Protein AF-A0A9R1CWC1-F1 (afdb_monomer)

Solvent-accessible surface area (backbone atoms only — not comparable to full-atom values): 14947 Å² total; per-residue (Å²): 144,74,72,63,69,63,62,60,61,72,75,74,62,80,57,65,66,58,58,59,60,59,44,51,54,54,50,41,51,46,47,59,73,75,48,52,70,78,57,45,62,74,29,33,26,32,56,86,67,70,52,80,67,21,27,51,43,9,36,56,33,61,99,43,68,70,63,44,52,55,39,43,53,51,35,48,54,30,50,54,49,40,48,53,53,25,57,78,64,75,35,54,68,58,48,52,52,47,48,53,49,44,66,67,50,35,34,45,53,39,47,50,48,51,32,48,47,40,35,71,70,64,62,75,62,57,92,92,36,63,49,66,31,42,50,25,47,33,19,17,38,38,14,30,33,51,34,46,52,17,51,50,42,21,71,78,67,38,65,68,60,10,51,48,47,36,50,42,52,53,45,52,42,51,51,44,51,35,73,52,51,73,54,64,73,69,58,48,49,59,47,53,51,53,44,52,48,47,52,49,50,52,51,49,53,52,56,73,72,41,67,83,85,43,60,68,60,48,52,51,50,48,66,74,39,40,70,57,53,52,50,52,49,53,47,49,51,52,44,43,52,52,54,45,73,54,52,68,76,70,60,89,44,74,74,46,44,54,47,44,51,29,26,52,48,14,23,53,49,16,22,52,55,34,46,52,54,54,62,77,73,107

Radius of gyration: 21.12 Å; Cα contacts (8 Å, |Δi|>4): 328; chains: 1; bounding box: 58×44×66 Å

Structure (mmCIF, N/CA/C/O backbone):
data_AF-A0A9R1CWC1-F1
#
_entry.id   AF-A0A9R1CWC1-F1
#
loop_
_atom_site.group_PDB
_atom_site.id
_atom_site.type_symbol
_atom_site.label_atom_id
_atom_site.label_alt_id
_atom_site.label_comp_id
_atom_site.label_asym_id
_atom_site.label_entity_id
_atom_site.label_seq_id
_atom_site.pdbx_PDB_ins_code
_atom_site.Cartn_x
_atom_site.Cartn_y
_atom_site.Cartn_z
_atom_site.occupancy
_atom_site.B_iso_or_equiv
_atom_site.auth_seq_id
_atom_site.auth_comp_id
_atom_site.auth_asym_id
_atom_site.auth_atom_id
_atom_site.pdbx_PDB_model_num
ATOM 1 N N . MET A 1 1 ? -35.554 -25.445 17.232 1.00 44.09 1 MET A N 1
ATOM 2 C CA . MET A 1 1 ? -35.056 -25.983 15.944 1.00 44.09 1 MET A CA 1
ATOM 3 C C . MET A 1 1 ? -34.784 -24.864 14.923 1.00 44.09 1 MET A C 1
ATOM 5 O O . MET A 1 1 ? -35.164 -25.003 13.775 1.00 44.09 1 MET A O 1
ATOM 9 N N . ASN A 1 2 ? -34.105 -23.769 15.303 1.00 46.41 2 ASN A N 1
ATOM 10 C CA . ASN A 1 2 ? -33.836 -22.632 14.396 1.00 46.41 2 ASN 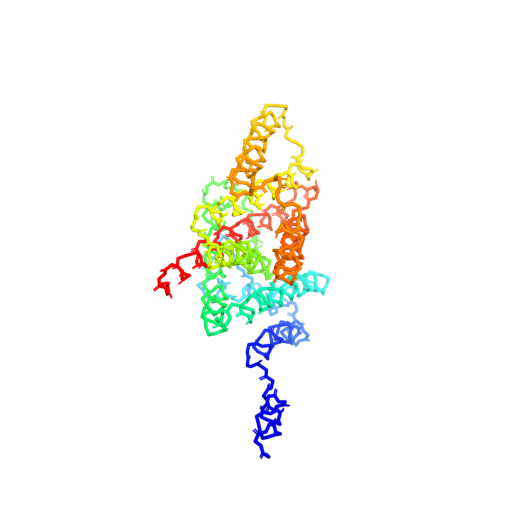A CA 1
ATOM 11 C C . ASN A 1 2 ? -32.352 -22.219 14.317 1.00 46.41 2 ASN A C 1
ATOM 13 O O . ASN A 1 2 ? -32.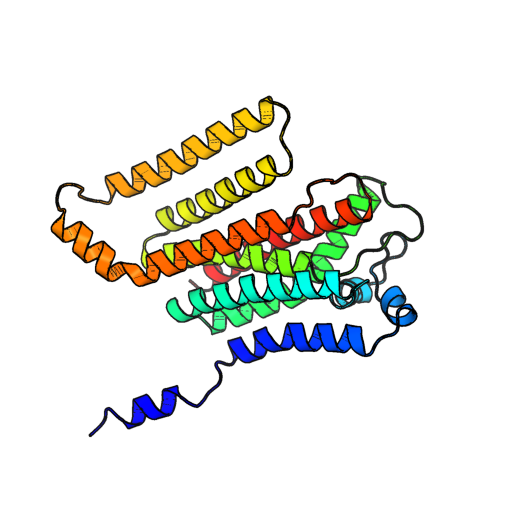032 -21.226 13.677 1.00 46.41 2 ASN A O 1
ATOM 17 N N . ASN A 1 3 ? -31.441 -22.982 14.933 1.00 46.66 3 ASN A N 1
ATOM 18 C CA . ASN A 1 3 ? -30.018 -22.619 15.001 1.00 46.66 3 ASN A CA 1
ATOM 19 C C . ASN A 1 3 ? -29.152 -23.300 13.925 1.00 46.66 3 ASN A C 1
ATOM 21 O O . ASN A 1 3 ? -28.018 -22.883 13.713 1.00 46.66 3 ASN A O 1
ATOM 25 N N . ASP A 1 4 ? -29.676 -24.309 13.221 1.00 47.62 4 ASP A N 1
ATOM 26 C CA . ASP A 1 4 ? -28.903 -25.051 12.215 1.00 47.62 4 ASP A CA 1
ATOM 27 C C . ASP A 1 4 ? -29.016 -24.457 10.804 1.00 47.62 4 ASP A C 1
ATOM 29 O O . ASP A 1 4 ? -28.087 -24.568 10.007 1.00 47.62 4 ASP A O 1
ATOM 33 N N . VAL A 1 5 ? -30.103 -23.744 10.490 1.00 47.72 5 VAL A N 1
ATOM 34 C CA . VAL A 1 5 ? -30.313 -23.166 9.147 1.00 47.72 5 VAL A CA 1
ATOM 35 C C . VAL A 1 5 ? -29.425 -21.935 8.912 1.00 47.72 5 VAL A C 1
ATOM 37 O O . VAL A 1 5 ? -28.927 -21.737 7.805 1.00 47.72 5 VAL A O 1
ATOM 40 N N . THR A 1 6 ? -29.135 -21.149 9.952 1.00 47.97 6 THR A N 1
ATOM 41 C CA . THR A 1 6 ? -28.216 -19.998 9.881 1.00 47.97 6 THR A CA 1
ATOM 42 C C . THR A 1 6 ? -26.748 -2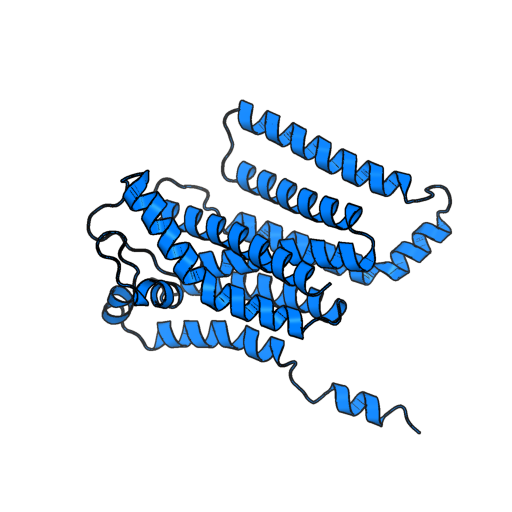0.423 9.803 1.00 47.97 6 THR A C 1
ATOM 44 O O . THR A 1 6 ? -25.959 -19.785 9.106 1.00 47.97 6 THR A O 1
ATOM 47 N N . ARG A 1 7 ? -26.377 -21.542 10.437 1.00 42.06 7 ARG A N 1
ATOM 48 C CA . ARG A 1 7 ? -24.996 -22.059 10.452 1.00 42.06 7 ARG A CA 1
ATOM 49 C C . ARG A 1 7 ? -24.592 -22.755 9.147 1.00 42.06 7 ARG A C 1
ATOM 51 O O . ARG A 1 7 ? -23.418 -22.772 8.792 1.00 42.06 7 ARG A O 1
ATOM 58 N N . VAL A 1 8 ? -25.558 -23.298 8.403 1.00 41.47 8 VAL A N 1
ATOM 59 C CA . VAL A 1 8 ? -25.315 -23.921 7.089 1.00 41.47 8 VAL A CA 1
ATOM 60 C C . VAL A 1 8 ? -25.221 -22.874 5.964 1.00 41.47 8 VAL A C 1
ATOM 62 O O . VAL A 1 8 ? -24.540 -23.105 4.965 1.00 41.47 8 VAL A O 1
ATOM 65 N N . GLN A 1 9 ? -25.808 -21.682 6.134 1.00 39.09 9 GLN A N 1
ATOM 66 C CA . GLN A 1 9 ? -25.681 -20.581 5.165 1.00 39.09 9 GLN A CA 1
ATOM 67 C C . GLN A 1 9 ? -24.330 -19.845 5.231 1.00 39.09 9 GLN A C 1
ATOM 69 O O . GLN A 1 9 ? -23.898 -19.292 4.218 1.00 39.09 9 GLN A O 1
ATOM 74 N N . SER A 1 10 ? -23.618 -19.884 6.363 1.00 42.38 10 SER A N 1
ATOM 75 C CA . SER A 1 10 ? -22.303 -19.237 6.508 1.00 42.38 10 SER A CA 1
ATOM 76 C C . SER A 1 10 ? -21.148 -19.995 5.836 1.00 42.38 10 SER A C 1
ATOM 78 O O . SER A 1 10 ? -20.043 -19.469 5.758 1.00 42.38 10 SER A O 1
ATOM 80 N N . LEU A 1 11 ? -21.374 -21.217 5.339 1.00 42.91 11 LEU A N 1
ATOM 81 C CA . LEU A 1 11 ? -20.324 -22.100 4.805 1.00 42.91 11 LEU A CA 1
ATOM 82 C C . LEU A 1 11 ? -20.283 -22.194 3.267 1.00 42.91 11 LEU A C 1
ATOM 84 O O . LEU A 1 11 ? -19.543 -23.014 2.729 1.00 42.91 11 LEU A O 1
ATOM 88 N N . ARG A 1 12 ? -21.067 -21.390 2.528 1.00 44.00 12 ARG A N 1
ATOM 89 C CA . ARG A 1 12 ? -21.255 -21.590 1.070 1.00 44.00 12 ARG A CA 1
ATOM 90 C C . ARG A 1 12 ? -21.062 -20.383 0.155 1.00 44.00 12 ARG A C 1
ATOM 92 O O . ARG A 1 12 ? -21.439 -20.442 -1.014 1.00 44.00 12 ARG A O 1
ATOM 99 N N . ARG A 1 13 ? -20.421 -19.316 0.620 1.00 53.16 13 ARG A N 1
ATOM 100 C CA . ARG A 1 13 ? -19.841 -18.314 -0.284 1.00 53.16 13 ARG A CA 1
ATOM 101 C C . ARG A 1 13 ? -18.387 -18.151 0.102 1.00 53.16 13 ARG A C 1
ATOM 103 O O . ARG A 1 13 ? -18.107 -17.742 1.223 1.00 53.16 13 ARG A O 1
ATOM 110 N N . ALA A 1 14 ? -17.472 -18.463 -0.818 1.00 55.97 14 ALA A N 1
ATOM 111 C CA . ALA A 1 14 ? -16.151 -17.863 -0.732 1.00 55.97 14 ALA A CA 1
ATOM 112 C C . ALA A 1 14 ? -16.390 -16.356 -0.553 1.00 55.97 14 ALA A C 1
ATOM 114 O O . ALA A 1 14 ? -17.195 -15.799 -1.314 1.00 55.97 14 ALA A O 1
ATOM 115 N N . PRO A 1 15 ? -15.819 -15.713 0.476 1.00 80.81 15 PRO A N 1
ATOM 116 C CA . PRO A 1 15 ? -16.015 -14.290 0.641 1.00 80.81 15 PRO A CA 1
ATOM 117 C C . PRO A 1 15 ? -15.507 -13.643 -0.644 1.00 80.81 15 PRO A C 1
ATOM 119 O O . PRO A 1 15 ? -14.333 -13.772 -0.974 1.00 80.81 15 PRO A O 1
ATOM 122 N N . ILE A 1 16 ? -16.411 -13.016 -1.404 1.00 84.50 16 ILE A N 1
ATOM 123 C CA . ILE A 1 16 ? -16.110 -12.359 -2.685 1.00 84.50 16 ILE A CA 1
ATOM 124 C C . ILE A 1 16 ? -14.812 -11.531 -2.597 1.00 84.50 16 ILE A C 1
ATOM 126 O O . ILE A 1 16 ? -14.000 -11.653 -3.514 1.00 84.50 16 ILE A O 1
ATOM 130 N N . PRO A 1 17 ? -14.539 -10.788 -1.498 1.00 88.62 17 PRO A N 1
ATOM 131 C CA . PRO A 1 17 ? -13.252 -10.126 -1.309 1.00 88.62 17 PRO A CA 1
ATOM 132 C C . PRO A 1 17 ? -12.038 -11.043 -1.457 1.00 88.62 17 PRO A C 1
ATOM 134 O O . PRO A 1 17 ? -11.125 -10.704 -2.194 1.00 88.62 17 PRO A O 1
ATOM 137 N N . LEU A 1 18 ? -12.030 -12.223 -0.840 1.00 91.31 18 LEU A N 1
ATOM 138 C CA . LEU A 1 18 ? -10.895 -13.143 -0.899 1.00 91.31 18 LEU A CA 1
ATOM 139 C C . LEU A 1 18 ? -10.639 -13.647 -2.324 1.00 91.31 18 LEU A C 1
ATOM 141 O O . LEU A 1 18 ? -9.491 -13.717 -2.747 1.00 91.31 18 LEU A O 1
ATOM 145 N N . VAL A 1 19 ? -11.695 -13.946 -3.089 1.00 93.94 19 VAL A N 1
ATOM 146 C CA . VAL A 1 19 ? -11.558 -14.342 -4.503 1.00 93.94 19 VAL A CA 1
ATOM 147 C C . VAL A 1 19 ? -10.952 -13.204 -5.323 1.00 93.94 19 VAL A C 1
ATOM 149 O O . VAL A 1 19 ? -10.044 -13.435 -6.118 1.00 93.94 19 VAL A O 1
ATOM 152 N N . VAL A 1 20 ? -11.414 -11.971 -5.098 1.00 95.19 20 VAL A N 1
ATOM 153 C CA . VAL A 1 20 ? -10.877 -10.779 -5.767 1.00 95.19 20 VAL A CA 1
ATOM 154 C C . VAL A 1 20 ? -9.403 -10.571 -5.408 1.00 95.19 20 VAL A C 1
ATOM 156 O O . VAL A 1 20 ? -8.587 -10.397 -6.310 1.00 95.19 20 VAL A O 1
ATOM 159 N N . LEU A 1 21 ? -9.036 -10.665 -4.128 1.00 96.19 21 LEU A N 1
ATOM 160 C CA . LEU A 1 21 ? -7.648 -10.512 -3.683 1.00 96.19 21 LEU A CA 1
ATOM 161 C C . LEU A 1 21 ? -6.728 -11.583 -4.290 1.00 96.19 21 LEU A C 1
ATOM 163 O O . LEU A 1 21 ? -5.671 -11.278 -4.834 1.00 96.19 21 LEU A O 1
ATOM 167 N N . LEU A 1 22 ? -7.148 -12.849 -4.266 1.00 96.38 22 LEU A N 1
ATOM 168 C CA . LEU A 1 22 ? -6.347 -13.956 -4.798 1.00 96.38 22 LEU A CA 1
ATOM 169 C C . LEU A 1 22 ? -6.264 -13.967 -6.334 1.00 96.38 22 LEU A C 1
ATOM 171 O O . LEU A 1 22 ? -5.386 -14.628 -6.887 1.00 96.38 22 LEU A O 1
ATOM 175 N N . SER A 1 23 ? -7.130 -13.227 -7.032 1.00 96.94 23 SER A N 1
ATOM 176 C CA . SER A 1 23 ? -7.079 -13.124 -8.495 1.00 96.94 23 SER A CA 1
ATOM 177 C C . SER A 1 23 ? -5.864 -12.340 -9.005 1.00 96.94 23 SER A C 1
ATOM 179 O O . SER A 1 23 ? -5.363 -12.643 -10.087 1.00 96.94 23 SER A O 1
ATOM 181 N N . ILE A 1 24 ? -5.345 -11.379 -8.228 1.00 98.00 24 ILE A N 1
ATOM 182 C CA . ILE A 1 24 ? -4.247 -10.506 -8.669 1.00 98.00 24 ILE A CA 1
ATOM 183 C C . ILE A 1 24 ? -2.926 -11.271 -8.841 1.00 98.00 24 ILE A C 1
ATOM 185 O O . ILE A 1 24 ? -2.342 -11.165 -9.920 1.00 98.00 24 ILE A O 1
ATOM 189 N N . PRO A 1 25 ? -2.452 -12.092 -7.880 1.00 97.88 25 PRO A N 1
ATOM 190 C CA . PRO A 1 25 ? -1.245 -12.893 -8.087 1.00 97.88 25 PRO A CA 1
ATOM 191 C C . PRO A 1 25 ? -1.362 -13.845 -9.281 1.00 97.88 25 PRO A C 1
ATOM 193 O O . PRO A 1 25 ? -0.417 -13.975 -10.053 1.00 97.88 25 PRO A O 1
ATOM 196 N N . VAL A 1 26 ? -2.533 -14.464 -9.478 1.00 98.12 26 VAL A N 1
ATOM 197 C CA . VAL A 1 26 ? -2.784 -15.359 -10.621 1.00 98.12 26 VAL A CA 1
ATOM 198 C C . VAL A 1 26 ? -2.699 -14.592 -11.939 1.00 98.12 26 VAL A C 1
ATOM 200 O O . VAL A 1 26 ? -2.070 -15.065 -12.883 1.00 98.12 26 VAL A O 1
ATOM 203 N N . PHE A 1 27 ? -3.288 -13.398 -11.999 1.00 97.81 27 PHE A N 1
ATOM 204 C CA . PHE A 1 27 ? -3.221 -12.527 -13.168 1.00 97.81 27 PHE A CA 1
ATOM 205 C C . PHE A 1 27 ? -1.779 -12.108 -13.494 1.00 97.81 27 PHE A C 1
ATOM 207 O O . PHE A 1 27 ? -1.343 -12.267 -14.635 1.00 97.81 27 PHE A O 1
ATOM 214 N N . LEU A 1 28 ? -1.017 -11.640 -12.500 1.00 98.06 28 LEU A N 1
ATOM 215 C CA . LEU A 1 28 ? 0.373 -11.209 -12.692 1.00 98.06 28 LEU A CA 1
ATOM 216 C C . LEU A 1 28 ? 1.291 -12.377 -13.091 1.00 98.06 28 LEU A C 1
ATOM 218 O O . LEU A 1 28 ? 2.087 -12.247 -14.023 1.00 98.06 28 LEU A O 1
ATOM 222 N N . ALA A 1 29 ? 1.149 -13.534 -12.438 1.00 98.12 29 ALA A N 1
ATOM 223 C CA . ALA A 1 29 ? 1.880 -14.749 -12.797 1.00 98.12 29 ALA A CA 1
ATOM 224 C C . ALA A 1 29 ? 1.527 -15.230 -14.210 1.00 98.12 29 ALA A C 1
ATOM 226 O O . ALA A 1 29 ? 2.420 -15.613 -14.964 1.00 98.12 29 ALA A O 1
ATOM 227 N N . GLY A 1 30 ? 0.247 -15.151 -14.590 1.00 98.00 30 GLY A N 1
ATOM 228 C CA . GLY A 1 30 ? -0.221 -15.439 -15.942 1.00 98.00 30 GLY A CA 1
ATOM 229 C C . GLY A 1 30 ? 0.469 -14.556 -16.977 1.00 98.00 30 GLY A C 1
ATOM 230 O O . GLY A 1 30 ? 1.101 -15.083 -17.888 1.00 98.00 30 GLY A O 1
ATOM 231 N N . ILE A 1 31 ? 0.442 -13.230 -16.790 1.00 97.44 31 ILE A N 1
ATOM 232 C CA . ILE A 1 31 ? 1.134 -12.284 -17.681 1.00 97.44 31 ILE A CA 1
ATOM 233 C C . ILE A 1 31 ? 2.617 -12.633 -17.794 1.00 97.44 31 ILE A C 1
ATOM 235 O O . ILE A 1 31 ? 3.143 -12.711 -18.905 1.00 97.44 31 ILE A O 1
ATOM 239 N N . HIS A 1 32 ? 3.303 -12.857 -16.674 1.00 96.94 32 HIS A N 1
ATOM 240 C CA . HIS A 1 32 ? 4.736 -13.143 -16.698 1.00 96.94 32 HIS A CA 1
ATOM 241 C C . HIS A 1 32 ? 5.059 -14.473 -17.398 1.00 96.94 32 HIS A C 1
ATOM 243 O O . HIS A 1 32 ? 6.023 -14.544 -18.160 1.00 96.94 32 HIS A O 1
ATOM 249 N N . ALA A 1 33 ? 4.241 -15.507 -17.197 1.00 97.50 33 ALA A N 1
ATOM 250 C CA . ALA A 1 33 ? 4.436 -16.818 -17.809 1.00 97.50 33 ALA A CA 1
ATOM 251 C C . ALA A 1 33 ? 4.125 -16.840 -19.314 1.00 97.50 33 ALA A C 1
ATOM 253 O O . ALA A 1 33 ? 4.773 -17.575 -20.056 1.00 97.50 33 ALA A O 1
ATOM 254 N N . THR A 1 34 ? 3.141 -16.060 -19.776 1.00 97.38 34 THR A N 1
ATOM 255 C CA . THR A 1 34 ? 2.674 -16.113 -21.173 1.00 97.38 34 THR A CA 1
ATOM 256 C C . THR A 1 34 ? 3.293 -15.053 -22.080 1.00 97.38 34 THR A C 1
ATOM 258 O O . THR A 1 34 ? 3.115 -15.120 -23.295 1.00 97.38 34 THR A O 1
ATOM 261 N N . THR A 1 35 ? 3.986 -14.053 -21.530 1.00 96.56 35 THR A N 1
ATOM 262 C CA . THR A 1 35 ? 4.641 -12.997 -22.320 1.00 96.56 35 THR A CA 1
ATOM 263 C C . THR A 1 35 ? 6.129 -13.265 -22.500 1.00 96.56 35 THR A C 1
ATOM 265 O O . THR A 1 35 ? 6.810 -13.761 -21.604 1.00 96.56 35 THR A O 1
ATOM 268 N N . THR A 1 36 ? 6.660 -12.899 -23.666 1.00 96.12 36 THR A N 1
ATOM 269 C CA . THR A 1 36 ? 8.108 -12.861 -23.892 1.00 96.12 36 THR A CA 1
ATOM 270 C C . THR A 1 36 ? 8.696 -11.572 -23.323 1.00 96.12 36 THR A C 1
ATOM 272 O O . THR A 1 36 ? 7.991 -10.582 -23.120 1.00 96.12 36 THR A O 1
ATOM 275 N N . GLU A 1 37 ? 10.011 -11.550 -23.107 1.00 93.88 37 GLU A N 1
ATOM 276 C CA . GLU A 1 37 ? 10.713 -10.335 -22.682 1.00 93.88 37 GLU A CA 1
ATOM 277 C C . GLU A 1 37 ? 10.494 -9.169 -23.658 1.00 93.88 37 GLU A C 1
ATOM 279 O O . GLU A 1 37 ? 10.204 -8.061 -23.220 1.00 93.88 37 GLU A O 1
ATOM 284 N N . ALA A 1 38 ? 10.512 -9.441 -24.967 1.00 94.69 38 ALA A N 1
ATOM 285 C CA . ALA A 1 38 ? 10.265 -8.440 -26.005 1.00 94.69 38 ALA A CA 1
ATOM 286 C C . ALA A 1 38 ? 8.864 -7.808 -25.932 1.00 94.69 38 ALA A C 1
ATOM 288 O O . ALA A 1 38 ? 8.701 -6.648 -26.297 1.00 94.69 38 ALA A O 1
ATOM 289 N N . ILE A 1 39 ? 7.850 -8.551 -25.471 1.00 95.12 39 ILE A N 1
ATOM 290 C CA . ILE A 1 39 ? 6.508 -7.999 -25.234 1.00 95.12 39 ILE A CA 1
ATOM 291 C C . ILE A 1 39 ? 6.505 -7.182 -23.940 1.00 95.12 39 ILE A C 1
ATOM 293 O O . ILE A 1 39 ? 5.956 -6.085 -23.911 1.00 95.12 39 ILE A O 1
ATOM 297 N N . ARG A 1 40 ? 7.137 -7.680 -22.870 1.00 95.12 40 ARG A N 1
ATOM 298 C CA . ARG A 1 40 ? 7.179 -6.972 -21.581 1.00 95.12 40 ARG A CA 1
ATOM 299 C C . ARG A 1 40 ? 7.870 -5.618 -21.682 1.00 95.12 40 ARG A C 1
ATOM 301 O O . ARG A 1 40 ? 7.362 -4.656 -21.117 1.00 95.12 40 ARG A O 1
ATOM 308 N N . THR A 1 41 ? 8.970 -5.518 -22.425 1.00 93.19 41 THR A N 1
ATOM 309 C CA . THR A 1 41 ? 9.703 -4.254 -22.594 1.00 93.19 41 THR A CA 1
ATOM 310 C C . THR A 1 41 ? 8.882 -3.181 -23.308 1.00 93.19 41 THR A C 1
ATOM 312 O O . THR A 1 41 ? 8.997 -2.011 -22.960 1.00 93.19 41 THR A O 1
ATOM 315 N N . GLN A 1 42 ? 7.988 -3.563 -24.227 1.00 94.38 42 GLN A N 1
ATOM 316 C CA . GLN A 1 42 ? 7.049 -2.635 -24.878 1.00 94.38 42 GLN A CA 1
ATOM 317 C C . GLN A 1 42 ? 5.968 -2.099 -23.927 1.00 94.38 42 GLN A C 1
ATOM 319 O O . GLN A 1 42 ? 5.326 -1.092 -24.221 1.00 94.38 42 GLN A O 1
ATOM 324 N N . LEU A 1 43 ? 5.746 -2.781 -22.801 1.00 96.44 43 LEU A N 1
ATOM 325 C CA . LEU A 1 43 ? 4.755 -2.418 -21.790 1.00 96.44 43 LEU A CA 1
ATOM 326 C C . LEU A 1 43 ? 5.354 -1.623 -20.626 1.00 96.44 43 LEU A C 1
ATOM 328 O O . LEU A 1 43 ? 4.595 -1.181 -19.761 1.00 96.44 43 LEU A O 1
ATOM 332 N N . TYR A 1 44 ? 6.680 -1.445 -20.590 1.00 95.31 44 TYR A N 1
ATOM 333 C CA . TYR A 1 44 ? 7.343 -0.614 -19.591 1.00 95.31 44 TYR A CA 1
ATOM 334 C C . TYR A 1 44 ? 7.007 0.861 -19.796 1.00 95.31 44 TYR A C 1
ATOM 336 O O . TYR A 1 44 ? 6.814 1.339 -20.917 1.00 95.31 44 TYR A O 1
ATOM 344 N N . PHE A 1 45 ? 6.969 1.605 -18.696 1.00 95.44 45 PHE A N 1
ATOM 345 C CA . PHE A 1 45 ? 6.743 3.037 -18.752 1.00 95.44 45 PHE A CA 1
ATOM 346 C C . PHE A 1 45 ? 8.069 3.737 -19.046 1.00 95.44 45 PHE A C 1
ATOM 348 O O . PHE A 1 45 ? 8.988 3.713 -18.232 1.00 95.44 45 PHE A O 1
ATOM 355 N N . SER A 1 46 ? 8.193 4.313 -20.241 1.00 93.56 46 SER A N 1
ATOM 356 C CA . SER A 1 46 ? 9.360 5.098 -20.643 1.00 93.56 46 SER A CA 1
ATOM 357 C C . SER A 1 46 ? 9.317 6.471 -19.998 1.00 93.56 46 SER A C 1
ATOM 359 O O . SER A 1 46 ? 8.363 7.223 -20.190 1.00 93.56 46 SER A O 1
ATOM 361 N N . LEU A 1 47 ? 10.371 6.809 -19.256 1.00 91.38 47 LEU A N 1
ATOM 362 C CA . LEU A 1 47 ? 10.485 8.125 -18.641 1.00 91.38 47 LEU A CA 1
ATOM 363 C C . LEU A 1 47 ? 10.855 9.191 -19.673 1.00 91.38 47 LEU A C 1
ATOM 365 O O . LEU A 1 47 ? 10.591 10.357 -19.424 1.00 91.38 47 LEU A O 1
ATOM 369 N N . THR A 1 48 ? 11.430 8.825 -20.822 1.00 90.88 48 THR A N 1
ATOM 370 C CA . THR A 1 48 ? 11.843 9.775 -21.870 1.00 90.88 48 THR A CA 1
ATOM 371 C C . THR A 1 48 ? 10.811 9.956 -22.982 1.00 90.88 48 THR A C 1
ATOM 373 O O . THR A 1 48 ? 10.803 10.997 -23.628 1.00 90.88 48 THR A O 1
ATOM 376 N N . ASP A 1 49 ? 9.958 8.956 -23.209 1.00 91.25 49 ASP A N 1
ATOM 377 C CA . ASP A 1 49 ? 8.920 8.958 -24.252 1.00 91.25 49 ASP A CA 1
ATOM 378 C C . ASP A 1 49 ? 7.652 8.246 -23.738 1.00 91.25 49 ASP A C 1
ATOM 380 O O . ASP A 1 49 ? 7.408 7.078 -24.060 1.00 91.25 49 ASP A O 1
ATOM 384 N N . PRO A 1 50 ? 6.903 8.882 -22.817 1.00 92.56 50 PRO A N 1
ATOM 385 C CA . PRO A 1 50 ? 5.810 8.233 -22.111 1.00 92.56 50 PRO A CA 1
ATOM 386 C C . PRO A 1 50 ? 4.600 8.012 -23.022 1.00 92.56 50 PRO A C 1
ATOM 388 O O . PRO A 1 50 ? 4.045 8.941 -23.608 1.00 92.56 50 PRO A O 1
ATOM 391 N N . LEU A 1 51 ? 4.119 6.771 -23.057 1.00 95.31 51 LEU A N 1
ATOM 392 C CA . LEU A 1 51 ? 2.842 6.421 -23.670 1.00 95.31 51 LEU A CA 1
ATOM 393 C C . LEU A 1 51 ? 1.775 6.330 -22.582 1.00 95.31 51 LEU A C 1
ATOM 395 O O . LEU A 1 51 ? 1.992 5.754 -21.520 1.00 95.31 51 LEU A O 1
ATOM 399 N N . TRP A 1 52 ? 0.589 6.878 -22.843 1.00 94.69 52 TRP A N 1
ATOM 400 C CA . TRP A 1 52 ? -0.455 6.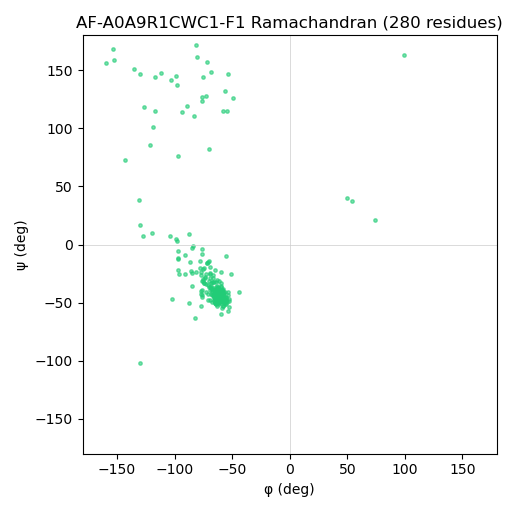974 -21.818 1.00 94.69 52 TRP A CA 1
ATOM 401 C C . TRP A 1 52 ? -0.852 5.602 -21.251 1.00 94.69 52 TRP A C 1
ATOM 403 O O . TRP A 1 52 ? -1.033 5.470 -20.047 1.00 94.69 52 TRP A O 1
ATOM 413 N N . TYR A 1 53 ? -0.940 4.562 -22.086 1.00 95.31 53 TYR A N 1
ATOM 414 C CA . TYR A 1 53 ? -1.361 3.230 -21.643 1.00 95.31 53 TYR A CA 1
ATOM 415 C C . TYR A 1 53 ? -0.289 2.507 -20.815 1.00 95.31 53 TYR A C 1
ATOM 417 O O . TYR A 1 53 ? -0.634 1.672 -19.973 1.00 95.31 53 TYR A O 1
ATOM 425 N N . THR A 1 54 ? 0.998 2.842 -20.991 1.00 96.69 54 THR A N 1
ATOM 426 C CA . THR A 1 54 ? 2.074 2.213 -20.212 1.00 96.69 54 THR A CA 1
ATOM 427 C C . THR A 1 54 ? 2.075 2.651 -18.755 1.00 96.69 54 THR A C 1
ATOM 429 O O . THR A 1 54 ? 2.603 1.928 -17.915 1.00 96.69 54 THR A O 1
ATOM 432 N N . ALA A 1 55 ? 1.359 3.730 -18.424 1.00 95.81 55 ALA A N 1
ATOM 433 C CA . ALA A 1 55 ? 1.086 4.133 -17.048 1.00 95.81 55 ALA A CA 1
ATOM 434 C C . ALA A 1 55 ? 0.315 3.064 -16.241 1.00 95.81 55 ALA A C 1
ATOM 436 O O . ALA A 1 55 ? 0.406 3.019 -15.019 1.00 95.81 55 ALA A O 1
ATOM 437 N N . TRP A 1 56 ? -0.425 2.173 -16.913 1.00 97.06 56 TRP A N 1
ATOM 438 C CA . TRP A 1 56 ? -1.066 1.016 -16.276 1.00 97.06 56 TRP A CA 1
ATOM 439 C C . TRP A 1 56 ? -0.304 -0.276 -16.525 1.00 97.06 56 TRP A C 1
ATOM 441 O O . TRP A 1 56 ? -0.079 -1.051 -15.594 1.00 97.06 56 TRP A O 1
ATOM 451 N N . THR A 1 57 ? 0.087 -0.537 -17.775 1.00 97.38 57 THR A N 1
ATOM 452 C CA . THR A 1 57 ? 0.657 -1.844 -18.128 1.00 97.38 57 THR A CA 1
ATOM 453 C C . THR A 1 57 ? 2.005 -2.089 -17.468 1.00 97.38 57 THR A C 1
ATOM 455 O O . THR A 1 57 ? 2.307 -3.240 -17.159 1.00 97.38 57 THR A O 1
ATOM 458 N N . ALA A 1 58 ? 2.777 -1.035 -17.178 1.00 96.44 58 ALA A N 1
ATOM 459 C CA . ALA A 1 58 ? 4.061 -1.154 -16.497 1.00 96.44 58 ALA A CA 1
ATOM 460 C C . ALA A 1 58 ? 3.931 -1.804 -15.114 1.00 96.44 58 ALA A C 1
ATOM 462 O O . ALA A 1 58 ? 4.807 -2.575 -14.726 1.00 96.44 58 ALA A O 1
ATOM 463 N N . ALA A 1 59 ? 2.819 -1.574 -14.404 1.00 96.88 59 ALA A N 1
ATOM 464 C CA . ALA A 1 59 ? 2.567 -2.196 -13.105 1.00 96.88 59 ALA A CA 1
ATOM 465 C C . ALA A 1 59 ? 2.317 -3.712 -13.205 1.00 96.88 59 ALA A C 1
ATOM 467 O O . ALA A 1 59 ? 2.545 -4.445 -12.243 1.00 96.88 59 ALA A O 1
ATOM 468 N N . ALA A 1 60 ? 1.860 -4.194 -14.364 1.00 97.00 60 ALA A N 1
ATOM 469 C CA . ALA A 1 60 ? 1.494 -5.591 -14.582 1.00 97.00 60 ALA A CA 1
ATOM 470 C C . ALA A 1 60 ? 2.650 -6.470 -15.095 1.00 97.00 60 ALA A C 1
ATOM 472 O O . ALA A 1 60 ? 2.494 -7.688 -15.171 1.00 97.00 60 ALA A O 1
ATOM 473 N N . VAL A 1 61 ? 3.793 -5.879 -15.461 1.00 97.00 61 VAL A N 1
ATOM 474 C CA . VAL A 1 61 ? 4.946 -6.599 -16.022 1.00 97.00 61 VAL A CA 1
ATOM 475 C C . VAL A 1 61 ? 6.181 -6.488 -15.134 1.00 97.00 61 VAL A C 1
ATOM 477 O O . VAL A 1 61 ? 6.471 -5.444 -14.555 1.00 97.00 61 VAL A O 1
ATOM 480 N N . HIS A 1 62 ? 6.960 -7.570 -15.074 1.00 95.44 62 HIS A N 1
ATOM 481 C CA . HIS A 1 62 ? 8.162 -7.670 -14.242 1.00 95.44 62 HIS A CA 1
ATOM 482 C C . HIS A 1 62 ? 9.349 -8.170 -15.057 1.00 95.44 62 HIS A C 1
ATOM 484 O O . HIS A 1 62 ? 9.194 -9.006 -15.945 1.00 95.44 62 HIS A O 1
ATOM 490 N N . GLY A 1 63 ? 10.546 -7.689 -14.711 1.00 91.94 63 GLY A N 1
ATOM 491 C CA . GLY A 1 63 ? 11.794 -8.118 -15.349 1.00 91.94 63 GLY A CA 1
ATOM 492 C C . GLY A 1 63 ? 12.268 -9.516 -14.931 1.00 91.94 63 GLY A C 1
ATOM 493 O O . GLY A 1 63 ? 13.036 -10.131 -15.657 1.00 91.94 63 GLY A O 1
ATOM 494 N N . SER A 1 64 ? 11.810 -10.036 -13.788 1.00 92.56 64 SER A N 1
ATOM 495 C CA . SER A 1 64 ? 12.209 -11.351 -13.275 1.00 92.56 64 SER A CA 1
ATOM 496 C C . SER A 1 64 ? 11.129 -11.980 -12.393 1.00 92.56 64 SER A C 1
ATOM 498 O O . SER A 1 64 ? 10.297 -11.271 -11.819 1.00 92.56 64 SER A O 1
ATOM 500 N N . TRP A 1 65 ? 11.185 -13.308 -12.247 1.00 94.69 65 TRP A N 1
ATOM 501 C CA . TRP A 1 65 ? 10.340 -14.062 -11.315 1.00 94.69 65 TRP A CA 1
ATOM 502 C C . TRP A 1 65 ? 10.550 -13.626 -9.866 1.00 94.69 65 TRP A C 1
ATOM 504 O O . TRP A 1 65 ? 9.578 -13.368 -9.171 1.00 94.69 65 TRP A O 1
ATOM 514 N N . THR A 1 66 ? 11.798 -13.429 -9.434 1.00 92.94 66 THR A N 1
ATOM 515 C CA . THR A 1 66 ? 12.110 -12.992 -8.063 1.00 92.94 66 THR A CA 1
ATOM 516 C C . THR A 1 66 ? 11.461 -11.648 -7.724 1.00 92.94 66 THR A C 1
ATOM 518 O O . THR A 1 66 ? 10.903 -11.482 -6.641 1.00 92.94 66 THR A O 1
ATOM 521 N N . HIS A 1 67 ? 11.476 -10.687 -8.657 1.00 91.44 67 HIS A N 1
ATOM 522 C CA . HIS A 1 67 ? 10.818 -9.396 -8.443 1.00 91.44 67 HIS A CA 1
ATOM 523 C C . HIS A 1 67 ? 9.284 -9.529 -8.414 1.00 91.44 67 HIS A C 1
ATOM 525 O O . HIS A 1 67 ? 8.608 -8.842 -7.644 1.00 91.44 67 HIS A O 1
ATOM 531 N N . LEU A 1 68 ? 8.714 -10.416 -9.232 1.00 95.44 68 LEU A N 1
ATOM 532 C CA . LEU A 1 68 ? 7.282 -10.708 -9.206 1.00 95.44 68 LEU A CA 1
ATOM 533 C C . LEU A 1 68 ? 6.862 -11.376 -7.885 1.00 95.44 68 LEU A C 1
ATOM 535 O O . LEU A 1 68 ? 5.909 -10.926 -7.253 1.00 95.44 68 LEU A O 1
ATOM 539 N N . GLU A 1 69 ? 7.585 -12.403 -7.443 1.00 96.06 69 GLU A N 1
ATOM 540 C CA . GLU A 1 69 ? 7.331 -13.139 -6.198 1.00 96.06 69 GLU A CA 1
ATOM 541 C C . GLU A 1 69 ? 7.352 -12.224 -4.976 1.00 96.06 69 GLU A C 1
ATOM 543 O O . GLU A 1 69 ? 6.405 -12.243 -4.187 1.00 96.06 69 GLU A O 1
ATOM 548 N N . ALA A 1 70 ? 8.371 -11.367 -4.859 1.00 93.38 70 ALA A N 1
ATOM 549 C CA . ALA A 1 70 ? 8.465 -10.394 -3.774 1.00 93.38 70 ALA A CA 1
ATOM 550 C C . ALA A 1 70 ? 7.226 -9.481 -3.717 1.00 93.38 70 ALA A C 1
ATOM 552 O O . ALA A 1 70 ? 6.631 -9.297 -2.652 1.00 93.38 70 ALA A O 1
ATOM 553 N N . ASN A 1 71 ? 6.777 -8.977 -4.873 1.00 96.19 71 ASN A N 1
ATOM 554 C CA . ASN A 1 71 ? 5.575 -8.148 -4.958 1.00 96.19 71 ASN A CA 1
ATOM 555 C C . ASN A 1 71 ? 4.299 -8.925 -4.607 1.00 96.19 71 ASN A C 1
ATOM 557 O O . ASN A 1 71 ? 3.449 -8.395 -3.895 1.00 96.19 71 ASN A O 1
ATOM 561 N N . MET A 1 72 ? 4.151 -10.169 -5.074 1.00 97.62 72 MET A N 1
ATOM 562 C CA . MET A 1 72 ? 2.972 -10.992 -4.773 1.00 97.62 72 MET A CA 1
ATOM 563 C C . MET A 1 72 ? 2.867 -11.310 -3.279 1.00 97.62 72 MET A C 1
ATOM 565 O O . MET A 1 72 ? 1.782 -11.194 -2.708 1.00 97.62 72 MET A O 1
ATOM 569 N N . VAL A 1 73 ? 3.981 -11.673 -2.636 1.00 97.62 73 VAL A N 1
ATOM 570 C CA . VAL A 1 73 ? 4.020 -11.947 -1.192 1.00 97.62 73 VAL A CA 1
ATOM 571 C C . VAL A 1 73 ? 3.653 -10.692 -0.404 1.00 97.62 73 VAL A C 1
ATOM 573 O O . VAL A 1 73 ? 2.763 -10.742 0.446 1.00 97.62 73 VAL A O 1
ATOM 576 N N . ALA A 1 74 ? 4.274 -9.554 -0.718 1.00 96.56 74 ALA A N 1
ATOM 577 C CA . ALA A 1 74 ? 3.993 -8.290 -0.043 1.00 96.56 74 ALA A CA 1
ATOM 578 C C . ALA A 1 74 ? 2.538 -7.826 -0.245 1.00 96.56 74 ALA A C 1
ATOM 580 O O . ALA A 1 74 ? 1.871 -7.428 0.712 1.00 96.56 74 ALA A O 1
ATOM 581 N N . TYR A 1 75 ? 2.017 -7.951 -1.469 1.00 98.38 75 TYR A N 1
ATOM 582 C CA . TYR A 1 75 ? 0.618 -7.682 -1.798 1.00 98.38 75 TYR A CA 1
ATOM 583 C C . TYR A 1 75 ? -0.343 -8.538 -0.963 1.00 98.38 75 TYR A C 1
ATOM 585 O O . TYR A 1 75 ? -1.283 -8.004 -0.367 1.00 98.38 75 TYR A O 1
ATOM 593 N N . LEU A 1 76 ? -0.121 -9.855 -0.904 1.00 98.31 76 LEU A N 1
ATOM 594 C CA . LEU A 1 76 ? -0.983 -10.772 -0.157 1.00 98.31 76 LEU A CA 1
ATOM 595 C C . LEU A 1 76 ? -0.944 -10.467 1.340 1.00 98.31 76 LEU A C 1
ATOM 597 O O . LEU A 1 76 ? -1.996 -10.405 1.971 1.00 98.31 76 LEU A O 1
ATOM 601 N N . LEU A 1 77 ? 0.240 -10.213 1.901 1.00 98.00 77 LEU A N 1
ATOM 602 C CA . LEU A 1 77 ? 0.378 -9.830 3.305 1.00 98.00 77 LEU A CA 1
ATOM 603 C C . LEU A 1 77 ? -0.404 -8.550 3.616 1.00 98.00 77 LEU A C 1
ATOM 605 O O . LEU A 1 77 ? -1.188 -8.540 4.564 1.00 98.00 77 LEU A O 1
ATOM 609 N N . ALA A 1 78 ? -0.256 -7.497 2.807 1.00 98.19 78 ALA A N 1
ATOM 610 C CA . ALA A 1 78 ? -0.968 -6.239 3.028 1.00 98.19 78 ALA A CA 1
ATOM 611 C C . ALA A 1 78 ? -2.492 -6.402 2.894 1.00 98.19 78 ALA A C 1
ATOM 613 O O . ALA A 1 78 ? -3.256 -5.985 3.769 1.00 98.19 78 ALA A O 1
ATOM 614 N N . THR A 1 79 ? -2.946 -7.033 1.810 1.00 98.06 79 THR A N 1
ATOM 615 C CA . THR A 1 79 ? -4.375 -7.114 1.481 1.00 98.06 79 THR A CA 1
ATOM 616 C C . THR A 1 79 ? -5.143 -8.119 2.328 1.00 98.06 79 THR A C 1
ATOM 618 O O . THR A 1 79 ? -6.256 -7.805 2.744 1.00 98.06 79 THR A O 1
ATOM 621 N N . LEU A 1 80 ? -4.575 -9.287 2.645 1.00 97.69 80 LEU A N 1
ATOM 622 C CA . LEU A 1 80 ? -5.236 -10.275 3.507 1.00 97.69 80 LEU A CA 1
ATOM 623 C C . LEU A 1 80 ? -5.308 -9.796 4.961 1.00 97.69 80 LEU A C 1
ATOM 625 O O . LEU A 1 80 ? -6.322 -10.003 5.627 1.00 97.69 80 LEU A O 1
ATOM 629 N N . THR A 1 81 ? -4.275 -9.096 5.435 1.00 97.56 81 THR A N 1
ATOM 630 C CA . THR A 1 81 ? -4.295 -8.458 6.759 1.00 97.56 81 THR A CA 1
ATOM 631 C C . THR A 1 81 ? -5.348 -7.351 6.807 1.00 97.56 81 THR A C 1
ATOM 633 O O . THR A 1 81 ? -6.178 -7.324 7.717 1.00 97.56 81 THR A O 1
ATOM 636 N N . GLY A 1 82 ? -5.395 -6.494 5.780 1.00 97.38 82 GLY A N 1
ATOM 637 C CA . GLY A 1 82 ? -6.455 -5.496 5.625 1.00 97.38 82 GLY A CA 1
ATOM 638 C C . GLY A 1 82 ? -7.849 -6.129 5.575 1.00 97.38 82 GLY A C 1
ATOM 639 O O . GLY A 1 82 ? -8.757 -5.667 6.259 1.00 97.38 82 GLY A O 1
ATOM 640 N N . TYR A 1 83 ? -8.019 -7.234 4.848 1.00 96.75 83 TYR A N 1
ATOM 641 C CA . TYR A 1 83 ? -9.272 -7.988 4.821 1.00 96.75 83 TYR A CA 1
ATOM 642 C C . TYR A 1 83 ? -9.685 -8.485 6.212 1.00 96.75 83 TYR A C 1
ATOM 644 O O . TYR A 1 83 ? -10.861 -8.382 6.563 1.00 96.75 83 TYR A O 1
ATOM 652 N N . GLY A 1 84 ? -8.736 -8.938 7.037 1.00 96.12 84 GLY A N 1
ATOM 653 C CA . GLY A 1 84 ? -8.984 -9.272 8.443 1.00 96.12 84 GLY A CA 1
ATOM 654 C C . GLY A 1 84 ? -9.549 -8.093 9.243 1.00 96.12 84 GLY A C 1
ATOM 655 O O . GLY A 1 84 ? -10.554 -8.257 9.939 1.00 96.12 84 GLY A O 1
ATOM 656 N N . ILE A 1 85 ? -8.969 -6.896 9.076 1.00 96.12 85 ILE A N 1
ATOM 657 C CA . ILE A 1 85 ? -9.479 -5.650 9.675 1.00 96.12 85 ILE A CA 1
ATOM 658 C C . ILE A 1 85 ? -10.909 -5.373 9.212 1.00 96.12 85 ILE A C 1
ATOM 660 O O . ILE A 1 85 ? -11.800 -5.229 10.043 1.00 96.12 85 ILE A O 1
ATOM 664 N N . TYR A 1 86 ? -11.159 -5.333 7.902 1.00 96.25 86 TYR A N 1
ATOM 665 C CA . TYR A 1 86 ? -12.481 -4.980 7.376 1.00 96.25 86 TYR A CA 1
ATOM 666 C C . TYR A 1 86 ? -13.556 -6.034 7.641 1.00 96.25 86 TYR A C 1
ATOM 668 O O . TYR A 1 86 ? -14.726 -5.674 7.720 1.00 96.25 86 TYR A O 1
ATOM 676 N N . THR A 1 87 ? -13.179 -7.302 7.816 1.00 94.88 87 THR A N 1
ATOM 677 C CA . THR A 1 87 ? -14.102 -8.361 8.252 1.00 94.88 87 THR A CA 1
ATOM 678 C C . THR A 1 87 ? -14.513 -8.140 9.706 1.00 94.88 87 THR A C 1
ATOM 680 O O . THR A 1 87 ? -15.696 -8.150 10.024 1.00 94.88 87 THR A O 1
ATOM 683 N N . LYS A 1 88 ? -13.550 -7.878 10.603 1.00 92.88 88 LYS A N 1
ATOM 684 C CA . LYS A 1 88 ? -13.843 -7.550 12.011 1.00 92.88 88 LYS A CA 1
ATOM 685 C C . LYS A 1 88 ? -14.560 -6.203 12.164 1.00 92.88 88 LYS A C 1
ATOM 687 O O . LYS A 1 88 ? -15.294 -6.013 13.124 1.00 92.88 88 LYS A O 1
ATOM 692 N N . TRP A 1 89 ? -14.369 -5.293 11.212 1.00 93.75 89 TRP A N 1
ATOM 693 C CA . TRP A 1 89 ? -15.076 -4.015 11.115 1.00 93.75 89 TRP A CA 1
ATOM 694 C C . TRP A 1 89 ? -16.439 -4.115 10.404 1.00 93.75 89 TRP A C 1
ATOM 696 O O . TRP A 1 89 ? -17.126 -3.106 10.284 1.00 93.75 89 TRP A O 1
ATOM 706 N N . GLU A 1 90 ? -16.835 -5.285 9.891 1.00 94.12 90 GLU A N 1
ATOM 707 C CA . GLU A 1 90 ? -18.095 -5.476 9.146 1.00 94.12 90 GLU A CA 1
ATOM 708 C C . GLU A 1 90 ? -18.254 -4.494 7.958 1.00 94.12 90 GLU A C 1
ATOM 710 O O . GLU A 1 90 ? -19.328 -3.954 7.674 1.00 94.12 90 GLU A O 1
ATOM 715 N N . ARG A 1 91 ? -17.139 -4.200 7.273 1.00 94.81 91 ARG A N 1
ATOM 716 C CA . ARG A 1 91 ? -17.028 -3.186 6.208 1.00 94.81 91 ARG A CA 1
ATOM 717 C C . ARG A 1 91 ? -16.347 -3.717 4.942 1.00 94.81 91 ARG A C 1
ATOM 719 O O . ARG A 1 91 ? -15.630 -2.996 4.247 1.00 94.81 91 ARG A O 1
ATOM 726 N N . GLU A 1 92 ? -16.609 -4.960 4.559 1.00 93.69 92 GLU A N 1
ATOM 727 C CA . GLU A 1 92 ? -15.973 -5.612 3.403 1.00 93.69 92 GLU A CA 1
ATOM 728 C C . GLU A 1 92 ? -16.291 -4.922 2.067 1.00 93.69 92 GLU A C 1
ATOM 730 O O . GLU A 1 92 ? -15.463 -4.903 1.156 1.00 93.69 92 GLU A O 1
ATOM 735 N N . ARG A 1 93 ? -17.474 -4.305 1.938 1.00 94.06 93 ARG A N 1
ATOM 736 C CA . ARG A 1 93 ? -17.824 -3.507 0.745 1.00 94.06 93 ARG A CA 1
ATOM 737 C C . ARG A 1 93 ? -16.943 -2.269 0.606 1.00 94.06 93 ARG A C 1
ATOM 739 O O . ARG A 1 93 ? -16.536 -1.934 -0.502 1.00 94.06 93 ARG A O 1
ATOM 746 N N . LEU A 1 94 ? -16.643 -1.610 1.726 1.00 95.62 94 LEU A N 1
ATOM 747 C CA . LEU A 1 94 ? -15.742 -0.464 1.749 1.00 95.62 94 LEU A CA 1
ATOM 748 C C . LEU A 1 94 ? -14.315 -0.904 1.410 1.00 95.62 94 LEU A C 1
ATOM 750 O O . LEU A 1 94 ? -13.663 -0.244 0.607 1.00 95.62 94 LEU A O 1
ATOM 754 N N . MET A 1 95 ? -13.871 -2.053 1.931 1.00 96.06 95 MET A N 1
ATOM 755 C CA . MET A 1 95 ? -12.585 -2.640 1.544 1.00 96.06 95 MET A CA 1
ATOM 756 C C . MET A 1 95 ? -12.495 -2.848 0.032 1.00 96.06 95 MET A C 1
ATOM 758 O O . MET A 1 95 ? -11.504 -2.461 -0.571 1.00 96.06 95 MET A O 1
ATOM 762 N N . LEU A 1 96 ? -13.524 -3.434 -0.589 1.00 96.38 96 LEU A N 1
ATOM 763 C CA . LEU A 1 96 ? -13.553 -3.665 -2.034 1.00 96.38 96 LEU A CA 1
ATOM 764 C C . LEU A 1 96 ? -13.520 -2.362 -2.841 1.0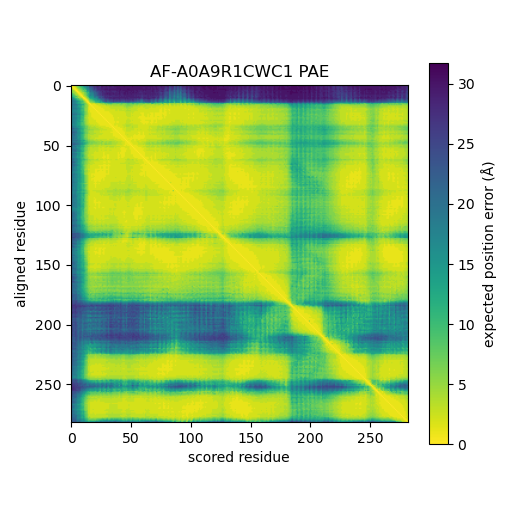0 96.38 96 LEU A C 1
ATOM 766 O O . LEU A 1 96 ? -12.855 -2.308 -3.873 1.00 96.38 96 LEU A O 1
ATOM 770 N N . LEU A 1 97 ? -14.201 -1.315 -2.369 1.00 97.44 97 LEU A N 1
ATOM 771 C CA . LEU A 1 97 ? -14.146 0.007 -2.993 1.00 97.44 97 LEU A CA 1
ATOM 772 C C . LEU A 1 97 ? -12.733 0.596 -2.918 1.00 97.44 97 LEU A C 1
ATOM 774 O O . LEU A 1 97 ? -12.189 1.004 -3.939 1.00 97.44 97 LEU A O 1
ATOM 778 N N . ILE A 1 98 ? -12.130 0.607 -1.727 1.00 97.81 98 ILE A N 1
ATOM 779 C CA . ILE A 1 98 ? -10.767 1.112 -1.518 1.00 97.81 98 ILE A CA 1
ATOM 780 C C . ILE A 1 98 ? -9.773 0.302 -2.347 1.00 97.81 98 ILE A C 1
ATOM 782 O O . ILE A 1 98 ? -8.938 0.881 -3.032 1.00 97.81 98 ILE A O 1
ATOM 786 N N . PHE A 1 99 ? -9.912 -1.023 -2.342 1.00 98.19 99 PHE A N 1
ATOM 787 C CA . PHE A 1 99 ? -9.114 -1.935 -3.145 1.00 98.19 99 PHE A CA 1
ATOM 788 C C . PHE A 1 99 ? -9.181 -1.586 -4.632 1.00 98.19 99 PHE A C 1
ATOM 790 O O . PHE A 1 99 ? -8.140 -1.436 -5.264 1.00 98.19 99 PHE A O 1
ATOM 797 N N . ALA A 1 100 ? -10.387 -1.424 -5.183 1.00 98.19 100 ALA A N 1
ATOM 798 C CA . ALA A 1 100 ? -10.575 -1.102 -6.592 1.00 98.19 100 ALA A CA 1
ATOM 799 C C . ALA A 1 100 ? -9.997 0.273 -6.946 1.00 98.19 100 ALA A C 1
ATOM 801 O O . ALA A 1 100 ? -9.316 0.397 -7.961 1.00 98.19 100 ALA A O 1
ATOM 802 N N . VAL A 1 101 ? -10.225 1.282 -6.097 1.00 98.25 101 VAL A N 1
ATOM 803 C CA . VAL A 1 101 ? -9.656 2.623 -6.283 1.00 98.25 101 VAL A CA 1
ATOM 804 C C . VAL A 1 101 ? -8.135 2.529 -6.293 1.00 98.25 101 VAL A C 1
ATOM 806 O O . VAL A 1 101 ? -7.528 2.817 -7.316 1.00 98.25 101 VAL A O 1
ATOM 809 N N . VAL A 1 102 ? -7.530 2.031 -5.212 1.00 97.69 102 VAL A N 1
ATOM 810 C CA . VAL A 1 102 ? -6.073 1.917 -5.065 1.00 97.69 102 VAL A CA 1
ATOM 811 C C . VAL A 1 102 ? -5.449 1.118 -6.212 1.00 97.69 102 VAL A C 1
ATOM 813 O O . VAL A 1 102 ? -4.461 1.567 -6.790 1.00 97.69 102 VAL A O 1
ATOM 816 N N . LEU A 1 103 ? -6.025 -0.024 -6.590 1.00 98.19 103 LEU A N 1
ATOM 817 C CA . LEU A 1 103 ? -5.508 -0.865 -7.672 1.00 98.19 103 LEU A CA 1
ATOM 818 C C . LEU A 1 103 ? -5.498 -0.148 -9.031 1.00 98.19 103 LEU A C 1
ATOM 820 O O . LEU A 1 103 ? -4.543 -0.293 -9.790 1.00 98.19 103 LEU A O 1
ATOM 824 N N . VAL A 1 104 ? -6.554 0.606 -9.348 1.00 98.00 104 VAL A N 1
ATOM 825 C CA . VAL A 1 104 ? -6.735 1.225 -10.673 1.00 98.00 104 VAL A CA 1
ATOM 826 C C . VAL A 1 104 ? -6.005 2.561 -10.792 1.00 98.00 104 VAL A C 1
ATOM 828 O O . VAL A 1 104 ? -5.497 2.890 -11.868 1.00 98.00 104 VAL A O 1
ATOM 831 N N . THR A 1 105 ? -5.953 3.346 -9.716 1.00 98.31 105 THR A N 1
ATOM 832 C CA . THR A 1 105 ? -5.436 4.720 -9.759 1.00 98.31 105 THR A CA 1
ATOM 833 C C . THR A 1 105 ? -3.979 4.837 -9.331 1.00 98.31 105 THR A C 1
ATOM 835 O O . THR A 1 105 ? -3.319 5.787 -9.743 1.00 98.31 105 THR A O 1
ATOM 838 N N . THR A 1 106 ? -3.442 3.882 -8.564 1.00 98.06 106 THR A N 1
ATOM 839 C CA . THR A 1 106 ? -2.027 3.930 -8.157 1.00 98.06 106 THR A CA 1
ATOM 840 C C . THR A 1 106 ? -1.070 3.867 -9.348 1.00 98.06 106 THR A C 1
ATOM 842 O O . THR A 1 106 ? -0.176 4.710 -9.382 1.00 98.06 106 THR A O 1
ATOM 845 N N . PRO A 1 107 ? -1.233 2.961 -10.339 1.00 97.56 107 PRO A N 1
ATOM 846 C CA . PRO A 1 107 ? -0.311 2.891 -11.473 1.00 97.56 107 PRO A CA 1
ATOM 847 C C . PRO A 1 107 ? -0.113 4.238 -12.196 1.00 97.56 107 PRO A C 1
ATOM 849 O O . PRO A 1 107 ? 1.024 4.709 -12.239 1.00 97.56 107 PRO A O 1
ATOM 852 N N . PRO A 1 108 ? -1.168 4.949 -12.654 1.00 97.50 108 PRO A N 1
ATOM 853 C CA . PRO A 1 108 ? -0.969 6.223 -13.338 1.00 97.50 108 PRO A CA 1
ATOM 854 C C . PRO A 1 108 ? -0.451 7.337 -12.422 1.00 97.50 108 PRO A C 1
ATOM 856 O O . PRO A 1 108 ? 0.323 8.177 -12.879 1.00 97.50 108 PRO A O 1
ATOM 859 N N . VAL A 1 109 ? -0.831 7.350 -11.138 1.00 97.31 109 VAL A N 1
ATOM 860 C CA . VAL A 1 109 ? -0.296 8.319 -10.164 1.00 97.31 109 VAL A CA 1
ATOM 861 C C . VAL A 1 109 ? 1.205 8.114 -9.969 1.00 97.31 109 VAL A C 1
ATOM 863 O O . VAL A 1 109 ? 1.961 9.084 -9.990 1.00 97.31 109 VAL A O 1
ATOM 866 N N . GLN A 1 110 ? 1.640 6.863 -9.826 1.00 95.06 110 GLN A N 1
ATOM 867 C CA . GLN A 1 110 ? 3.047 6.522 -9.676 1.00 95.06 110 GLN A CA 1
ATOM 868 C C . GLN A 1 110 ? 3.838 6.889 -10.933 1.00 95.06 110 GLN A C 1
ATOM 870 O O . GLN A 1 110 ? 4.820 7.612 -10.825 1.00 95.06 110 GLN A O 1
ATOM 875 N N . SER A 1 111 ? 3.394 6.465 -12.121 1.00 94.69 111 SER A N 1
ATOM 876 C CA . SER A 1 111 ? 4.086 6.784 -13.377 1.00 94.69 111 SER A CA 1
ATOM 877 C C . SER A 1 111 ? 4.219 8.291 -13.602 1.00 94.69 111 SER A C 1
ATOM 879 O O . SER A 1 111 ? 5.265 8.756 -14.054 1.00 94.69 111 SER A O 1
ATOM 881 N N . LEU A 1 112 ? 3.192 9.068 -13.244 1.00 95.12 112 LEU A N 1
ATOM 882 C CA . LEU A 1 112 ? 3.250 10.526 -13.310 1.00 95.12 112 LEU A CA 1
ATOM 883 C C . LEU A 1 112 ? 4.290 11.100 -12.341 1.00 95.12 112 LEU A C 1
ATOM 885 O O . LEU A 1 112 ? 5.059 11.977 -12.728 1.00 95.12 112 LEU A O 1
ATOM 889 N N . ILE A 1 113 ? 4.323 10.623 -11.096 1.00 94.00 113 ILE A N 1
ATOM 890 C CA . ILE A 1 113 ? 5.281 11.102 -10.093 1.00 94.00 113 ILE A CA 1
ATOM 891 C C . ILE A 1 113 ? 6.709 10.702 -10.468 1.00 94.00 113 ILE A C 1
ATOM 893 O O . ILE A 1 113 ? 7.588 11.558 -10.425 1.00 94.00 113 ILE A O 1
ATOM 897 N N . ASP A 1 114 ? 6.936 9.465 -10.911 1.00 91.50 114 ASP A N 1
ATOM 898 C CA . ASP A 1 114 ? 8.242 9.009 -11.394 1.00 91.50 114 ASP A CA 1
ATOM 899 C C . ASP A 1 114 ? 8.718 9.894 -12.558 1.00 91.50 114 ASP A C 1
ATOM 901 O O . ASP A 1 114 ? 9.851 10.372 -12.548 1.00 91.50 114 ASP A O 1
ATOM 905 N N . TYR A 1 115 ? 7.843 10.195 -13.523 1.00 92.44 115 TYR A N 1
ATOM 906 C CA . TYR A 1 115 ? 8.153 11.096 -14.636 1.00 92.44 115 TYR A CA 1
ATOM 907 C C . TYR A 1 115 ? 8.501 12.516 -14.168 1.00 92.44 115 TYR A C 1
ATOM 909 O O . TYR A 1 115 ? 9.547 13.057 -14.530 1.00 92.44 115 TYR A O 1
ATOM 917 N N . VAL A 1 116 ? 7.656 13.127 -13.336 1.00 93.00 116 VAL A N 1
ATOM 918 C CA . VAL A 1 116 ? 7.863 14.506 -12.873 1.00 93.00 116 VAL A CA 1
ATOM 919 C C . VAL A 1 116 ? 9.112 14.618 -11.999 1.00 93.00 116 VAL A C 1
ATOM 921 O O . VAL A 1 116 ? 9.899 15.548 -12.163 1.00 93.00 116 VAL A O 1
ATOM 924 N N . VAL A 1 117 ? 9.320 13.684 -11.074 1.00 90.44 117 VAL A N 1
ATOM 925 C CA . VAL A 1 117 ? 10.431 13.760 -10.124 1.00 90.44 117 VAL A CA 1
ATOM 926 C C . VAL A 1 117 ? 11.741 13.357 -10.791 1.00 90.44 117 VAL A C 1
ATOM 928 O O . VAL A 1 117 ? 12.696 14.128 -10.743 1.00 90.44 117 VAL A O 1
ATOM 931 N N . LEU A 1 118 ? 11.807 12.186 -11.428 1.00 88.62 118 LEU A N 1
ATOM 932 C CA . LEU A 1 118 ? 13.072 11.659 -11.946 1.00 88.62 118 LEU A CA 1
ATOM 933 C C . LEU A 1 118 ? 13.505 12.358 -13.235 1.00 88.62 118 LEU A C 1
ATOM 935 O O . LEU A 1 118 ? 14.679 12.712 -13.364 1.00 88.62 118 LEU A O 1
ATOM 939 N N . ASN A 1 119 ? 12.580 12.551 -14.184 1.00 88.94 119 ASN A N 1
ATOM 940 C CA . ASN A 1 119 ? 12.905 13.191 -15.457 1.00 88.94 119 ASN A CA 1
ATOM 941 C C . ASN A 1 119 ? 12.905 14.715 -15.307 1.00 88.94 119 ASN A C 1
ATOM 943 O O . ASN A 1 119 ? 13.955 15.335 -15.435 1.00 88.94 119 ASN A O 1
ATOM 947 N N . ILE A 1 120 ? 11.761 15.325 -14.986 1.00 89.06 120 ILE A N 1
ATOM 948 C CA . ILE A 1 120 ? 11.643 16.790 -15.061 1.00 89.06 120 ILE A CA 1
ATOM 949 C C . ILE A 1 120 ? 12.454 17.489 -13.963 1.00 89.06 120 ILE A C 1
ATOM 951 O O . ILE A 1 120 ? 13.153 18.462 -14.244 1.00 89.06 120 ILE A O 1
ATOM 955 N N . HIS A 1 121 ? 12.336 17.046 -12.708 1.00 88.88 121 HIS A N 1
ATOM 956 C CA . HIS A 1 121 ? 12.889 17.795 -11.578 1.00 88.88 121 HIS A CA 1
ATOM 957 C C . HIS A 1 121 ? 14.350 17.454 -11.279 1.00 88.88 121 HIS A C 1
ATOM 959 O O . HIS A 1 121 ? 15.178 18.352 -11.141 1.00 88.88 121 HIS A O 1
ATOM 965 N N . LEU A 1 122 ? 14.665 16.163 -11.165 1.00 85.56 122 LEU A N 1
ATOM 966 C CA . LEU A 1 122 ? 16.012 15.703 -10.833 1.00 85.56 122 LEU A CA 1
ATOM 967 C C . LEU A 1 122 ? 16.906 15.573 -12.071 1.00 85.56 122 LEU A C 1
ATOM 969 O O . LEU A 1 122 ? 18.125 15.631 -11.932 1.00 85.56 122 LEU A O 1
ATOM 973 N N . ASN A 1 123 ? 16.324 15.411 -13.265 1.00 86.00 123 ASN A N 1
ATOM 974 C CA . ASN A 1 123 ? 17.048 15.215 -14.523 1.00 86.00 123 ASN A CA 1
ATOM 975 C C . ASN A 1 123 ? 18.126 14.114 -14.430 1.00 86.00 123 ASN A C 1
ATOM 977 O O . ASN A 1 123 ? 19.236 14.246 -14.945 1.00 86.00 123 ASN A O 1
ATOM 981 N N . VAL A 1 124 ? 17.795 13.019 -13.738 1.00 82.75 124 VAL A N 1
ATOM 982 C CA . VAL A 1 124 ? 18.685 11.859 -13.515 1.00 82.75 124 VAL A CA 1
ATOM 983 C C . VAL A 1 124 ? 18.402 10.706 -14.484 1.00 82.75 124 VAL A C 1
ATOM 985 O O . VAL A 1 124 ? 18.966 9.620 -14.367 1.00 82.75 124 VAL A O 1
ATOM 988 N N . VAL A 1 125 ? 17.496 10.926 -15.434 1.00 83.25 125 VAL A N 1
ATOM 989 C CA . VAL A 1 125 ? 16.966 9.913 -16.349 1.00 83.25 125 VAL A CA 1
ATOM 990 C C . VAL A 1 125 ? 17.784 9.913 -17.638 1.00 83.25 125 VAL A C 1
ATOM 992 O O . VAL A 1 125 ? 17.766 10.875 -18.400 1.00 83.25 125 VAL A O 1
ATOM 995 N N . GLY A 1 126 ? 18.507 8.818 -17.885 1.00 78.12 126 GLY A N 1
ATOM 996 C CA . GLY A 1 126 ? 19.227 8.594 -19.139 1.00 78.12 126 GLY A CA 1
ATOM 997 C C . GLY A 1 126 ? 18.333 8.065 -20.274 1.00 78.12 126 GLY A C 1
ATOM 998 O O . GLY A 1 126 ? 17.183 7.684 -20.040 1.00 78.12 126 GLY A O 1
ATOM 999 N N . PRO A 1 127 ? 18.857 7.991 -21.513 1.00 79.06 127 PRO A N 1
ATOM 1000 C CA . PRO A 1 127 ? 18.159 7.358 -22.632 1.00 79.06 127 PRO A CA 1
ATOM 1001 C C . PRO A 1 127 ? 17.783 5.904 -22.314 1.00 79.06 127 PRO A C 1
ATOM 1003 O O . PRO A 1 127 ? 18.623 5.139 -21.844 1.00 79.06 127 PRO A O 1
ATOM 1006 N N . GLY A 1 128 ? 16.531 5.518 -22.582 1.00 77.69 128 GLY A N 1
ATOM 1007 C CA . GLY A 1 128 ? 16.045 4.157 -22.308 1.00 77.69 128 GLY A CA 1
ATOM 1008 C C . GLY A 1 128 ? 15.798 3.866 -20.824 1.00 77.69 128 GLY A C 1
ATOM 1009 O O . GLY A 1 128 ? 15.800 2.710 -20.408 1.00 77.69 128 GLY A O 1
ATOM 1010 N N . ALA A 1 129 ? 15.617 4.896 -19.998 1.00 85.31 129 ALA A N 1
ATOM 1011 C CA . ALA A 1 129 ? 15.185 4.722 -18.620 1.00 85.31 129 ALA A CA 1
ATOM 1012 C C . ALA A 1 129 ? 13.682 4.408 -18.559 1.00 85.31 129 ALA A C 1
ATOM 1014 O O . ALA A 1 129 ? 12.841 5.138 -19.094 1.00 85.31 129 ALA A O 1
ATOM 1015 N N . HIS A 1 130 ? 13.354 3.318 -17.870 1.00 89.88 130 HIS A N 1
ATOM 1016 C CA . HIS A 1 130 ? 12.000 2.793 -17.787 1.00 89.88 130 HIS A CA 1
ATOM 1017 C C . HIS A 1 130 ? 11.636 2.398 -16.356 1.00 89.88 130 HIS A C 1
ATOM 1019 O O . HIS A 1 130 ? 12.496 1.944 -15.601 1.00 89.88 130 HIS A O 1
ATOM 1025 N N . THR A 1 131 ? 10.351 2.483 -16.015 1.00 91.00 131 THR A N 1
ATOM 1026 C CA . THR A 1 131 ? 9.798 1.912 -14.780 1.00 91.00 131 THR A CA 1
ATOM 1027 C C . THR A 1 131 ? 8.873 0.734 -15.091 1.00 91.00 131 THR A C 1
ATOM 1029 O O . THR A 1 131 ? 8.264 0.646 -16.164 1.00 91.00 131 THR A O 1
ATOM 1032 N N . LYS A 1 132 ? 8.844 -0.239 -14.175 1.00 93.19 132 LYS A N 1
ATOM 1033 C CA . LYS A 1 132 ? 8.118 -1.511 -14.305 1.00 93.19 132 LYS A CA 1
ATOM 1034 C C . LYS A 1 132 ? 7.884 -2.134 -12.931 1.00 93.19 132 LYS A C 1
ATOM 1036 O O . LYS A 1 132 ? 8.680 -1.932 -12.015 1.00 93.19 132 LYS A O 1
ATOM 1041 N N . GLY A 1 133 ? 6.873 -2.984 -12.832 1.00 93.56 133 GLY A N 1
ATOM 1042 C CA . GLY A 1 133 ? 6.580 -3.782 -11.650 1.00 93.56 133 GLY A CA 1
ATOM 1043 C C . GLY A 1 133 ? 5.482 -3.201 -10.765 1.00 93.56 133 GLY A C 1
ATOM 1044 O O . GLY A 1 133 ? 5.113 -2.034 -10.831 1.00 93.56 133 GLY A O 1
ATOM 1045 N N . PHE A 1 134 ? 4.959 -4.069 -9.906 1.00 96.38 134 PHE A N 1
ATOM 1046 C CA . PHE A 1 134 ? 3.773 -3.827 -9.082 1.00 96.38 134 PHE A CA 1
ATOM 1047 C C . PHE A 1 134 ? 4.089 -3.138 -7.737 1.00 96.38 134 PHE A C 1
ATOM 1049 O O . PHE A 1 134 ? 3.230 -3.043 -6.863 1.00 96.38 134 PHE A O 1
ATOM 1056 N N . SER A 1 135 ? 5.325 -2.673 -7.551 1.00 94.69 135 SER A N 1
ATOM 1057 C CA . SER A 1 135 ? 5.891 -2.226 -6.272 1.00 94.69 135 SER A CA 1
ATOM 1058 C C . SER A 1 135 ? 5.192 -1.007 -5.670 1.00 94.69 135 SER A C 1
ATOM 1060 O O . SER A 1 135 ? 4.906 -1.010 -4.471 1.00 94.69 135 SER A O 1
ATOM 1062 N N . GLY A 1 136 ? 4.838 0.015 -6.454 1.00 95.81 136 GLY A N 1
ATOM 1063 C CA . GLY A 1 136 ? 4.072 1.137 -5.901 1.00 95.81 136 GLY A CA 1
ATOM 1064 C C . GLY A 1 136 ? 2.613 0.786 -5.623 1.00 95.81 136 GLY A C 1
ATOM 1065 O O . GLY A 1 136 ? 2.050 1.302 -4.662 1.00 95.81 136 GLY A O 1
ATOM 1066 N N . VAL A 1 137 ? 2.014 -0.171 -6.345 1.00 98.06 137 VAL A N 1
ATOM 1067 C CA . VAL A 1 137 ? 0.687 -0.710 -5.986 1.00 98.06 137 VAL A CA 1
ATOM 1068 C C . VAL A 1 137 ? 0.749 -1.475 -4.663 1.00 98.06 137 VAL A C 1
ATOM 1070 O O . VAL A 1 137 ? -0.101 -1.272 -3.795 1.00 98.06 137 VAL A O 1
ATOM 1073 N N . VAL A 1 138 ? 1.784 -2.297 -4.457 1.00 97.88 138 VAL A N 1
ATOM 1074 C CA . VAL A 1 138 ? 2.082 -2.910 -3.150 1.00 97.88 138 VAL A CA 1
ATOM 1075 C C . VAL A 1 138 ? 2.238 -1.830 -2.082 1.00 97.88 138 VAL A C 1
ATOM 1077 O O . VAL A 1 138 ? 1.589 -1.915 -1.040 1.00 97.88 138 VAL A O 1
ATOM 1080 N N . GLY A 1 139 ? 3.024 -0.785 -2.357 1.00 97.25 139 GLY A N 1
ATOM 1081 C CA . GLY A 1 139 ? 3.181 0.368 -1.472 1.00 97.25 139 GLY A CA 1
ATOM 1082 C C . GLY A 1 139 ? 1.836 0.995 -1.106 1.00 97.25 139 GLY A C 1
ATOM 1083 O O . GLY A 1 139 ? 1.570 1.250 0.065 1.00 97.25 139 GLY A O 1
ATOM 1084 N N . ALA A 1 140 ? 0.928 1.156 -2.067 1.00 98.44 140 ALA A N 1
ATOM 1085 C CA . ALA A 1 140 ? -0.400 1.692 -1.802 1.00 98.44 140 ALA A CA 1
ATOM 1086 C C . ALA A 1 140 ? -1.278 0.768 -0.958 1.00 98.44 140 ALA A C 1
ATOM 1088 O O . ALA A 1 140 ? -2.025 1.254 -0.107 1.00 98.44 140 ALA A O 1
ATOM 1089 N N . PHE A 1 141 ? -1.138 -0.551 -1.079 1.00 98.50 141 PHE A N 1
ATOM 1090 C CA . PHE A 1 141 ? -1.783 -1.475 -0.145 1.00 98.50 141 PHE A CA 1
ATOM 1091 C C . PHE A 1 141 ? -1.163 -1.448 1.258 1.00 98.50 141 PHE A C 1
ATOM 1093 O O . PHE A 1 141 ? -1.893 -1.601 2.239 1.00 98.50 141 PHE A O 1
ATOM 1100 N N . VAL A 1 142 ? 0.138 -1.175 1.388 1.00 97.62 142 VAL A N 1
ATOM 1101 C CA . VAL A 1 142 ? 0.770 -0.897 2.691 1.00 97.62 142 VAL A CA 1
ATOM 1102 C C . VAL A 1 142 ? 0.205 0.394 3.294 1.00 97.62 142 VAL A C 1
ATOM 1104 O O . VAL A 1 142 ? -0.213 0.401 4.452 1.00 97.62 142 VAL A O 1
ATOM 1107 N N . GLY A 1 143 ? 0.091 1.465 2.504 1.00 97.50 143 GLY A N 1
ATOM 1108 C CA . GLY A 1 143 ? -0.554 2.715 2.917 1.00 97.50 143 GLY A CA 1
ATOM 1109 C C . GLY A 1 143 ? -2.015 2.528 3.340 1.00 97.50 143 GLY A C 1
ATOM 1110 O O . GLY A 1 143 ? -2.442 3.041 4.379 1.00 97.50 143 GLY A O 1
ATOM 1111 N N . MET A 1 144 ? -2.770 1.730 2.579 1.00 98.00 144 MET A N 1
ATOM 1112 C CA . MET A 1 144 ? -4.132 1.318 2.922 1.00 98.00 144 MET A CA 1
ATOM 1113 C C . MET A 1 144 ? -4.176 0.587 4.264 1.00 98.00 144 MET A C 1
ATOM 1115 O O . MET A 1 144 ? -5.051 0.881 5.080 1.00 98.00 144 MET A O 1
ATOM 1119 N N . LEU A 1 145 ? -3.256 -0.349 4.516 1.00 97.81 145 LEU A N 1
ATOM 1120 C CA . LEU A 1 145 ? -3.194 -1.089 5.776 1.00 97.81 145 LEU A CA 1
ATOM 1121 C C . LEU A 1 145 ? -2.969 -0.141 6.964 1.00 97.81 145 LEU A C 1
ATOM 1123 O O . LEU A 1 145 ? -3.724 -0.204 7.933 1.00 97.81 145 LEU A O 1
ATOM 1127 N N . ILE A 1 146 ? -2.017 0.794 6.857 1.00 96.12 146 ILE A N 1
ATOM 1128 C CA . ILE A 1 146 ? -1.739 1.807 7.894 1.00 96.12 146 ILE A CA 1
ATOM 1129 C C . ILE A 1 146 ? -2.986 2.657 8.181 1.00 96.12 146 ILE A C 1
ATOM 1131 O O . ILE A 1 146 ? -3.388 2.814 9.337 1.00 96.12 146 ILE A O 1
ATOM 1135 N N . ALA A 1 147 ? -3.641 3.168 7.136 1.00 96.62 147 ALA A N 1
ATOM 1136 C CA . ALA A 1 147 ? -4.873 3.945 7.278 1.00 96.62 147 ALA A CA 1
ATOM 1137 C C . ALA A 1 147 ? -6.016 3.125 7.902 1.00 96.62 147 ALA A C 1
ATOM 1139 O O . ALA A 1 147 ? -6.783 3.644 8.715 1.00 96.62 147 ALA A O 1
ATOM 1140 N N . SER A 1 148 ? -6.118 1.842 7.549 1.00 97.06 148 SER A N 1
ATOM 1141 C CA . SER A 1 148 ? -7.171 0.945 8.034 1.00 97.06 148 SER A CA 1
ATOM 1142 C C . SER A 1 148 ? -6.991 0.579 9.507 1.00 97.06 148 SER A C 1
ATOM 1144 O O . SER A 1 148 ? -7.988 0.503 10.218 1.00 97.06 148 SER A O 1
ATOM 1146 N N . ILE A 1 149 ? -5.750 0.437 9.995 1.00 94.50 149 ILE A N 1
ATOM 1147 C CA . ILE A 1 149 ? -5.456 0.289 11.434 1.00 94.50 149 ILE A CA 1
ATOM 1148 C C . ILE A 1 149 ? -6.023 1.487 12.203 1.00 94.50 149 ILE A C 1
ATOM 1150 O O . ILE A 1 149 ? -6.768 1.318 13.168 1.00 94.50 149 ILE A O 1
ATOM 1154 N N . GLY A 1 150 ? -5.728 2.699 11.732 1.00 92.12 150 GLY A N 1
ATOM 1155 C CA . GLY A 1 150 ? -6.250 3.933 12.313 1.00 92.12 150 GLY A CA 1
ATOM 1156 C C . GLY A 1 150 ? -7.771 4.020 12.299 1.00 92.12 150 GLY A C 1
ATOM 1157 O O . GLY A 1 150 ? -8.383 4.265 13.336 1.00 92.12 150 GLY A O 1
ATOM 1158 N N . GLY A 1 151 ? -8.380 3.778 11.135 1.00 94.75 151 GLY A N 1
ATOM 1159 C CA . GLY A 1 151 ? -9.834 3.796 10.967 1.00 94.75 151 GLY A CA 1
ATOM 1160 C C . GLY A 1 151 ? -10.546 2.781 11.862 1.00 94.75 151 GLY A C 1
ATOM 1161 O O . GLY A 1 151 ? -11.548 3.116 12.495 1.00 94.75 151 GLY A O 1
ATOM 1162 N N . TYR A 1 152 ? -9.989 1.575 11.982 1.00 93.69 152 TYR A N 1
ATOM 1163 C CA . TYR A 1 152 ? -10.516 0.540 12.863 1.00 93.69 152 TYR A CA 1
ATOM 1164 C C . TYR A 1 152 ? -10.450 0.952 14.333 1.00 93.69 152 TYR A C 1
ATOM 1166 O O . TYR A 1 152 ? -11.445 0.857 15.052 1.00 93.69 152 TYR A O 1
ATOM 1174 N N . ILE A 1 153 ? -9.306 1.475 14.778 1.00 89.94 153 ILE A N 1
ATOM 1175 C CA . ILE A 1 153 ? -9.148 1.957 16.153 1.00 89.94 153 ILE A CA 1
ATOM 1176 C C . ILE A 1 153 ? -10.105 3.118 16.423 1.00 89.94 153 ILE A C 1
ATOM 1178 O O . ILE A 1 153 ? -10.776 3.105 17.454 1.00 89.94 153 ILE A O 1
ATOM 1182 N N . THR A 1 154 ? -10.242 4.074 15.496 1.00 91.62 154 THR A N 1
ATOM 1183 C CA . THR A 1 154 ? -11.235 5.154 15.603 1.00 91.62 154 THR A CA 1
ATOM 1184 C C . THR A 1 154 ? -12.645 4.606 15.786 1.00 91.62 154 THR A C 1
ATOM 1186 O O . THR A 1 154 ? -13.365 5.083 16.657 1.00 91.62 154 THR A O 1
ATOM 1189 N N . HIS A 1 155 ? -13.028 3.594 15.006 1.00 90.62 155 HIS A N 1
ATOM 1190 C CA . HIS A 1 155 ? -14.348 2.979 15.099 1.00 90.62 155 HIS A CA 1
ATOM 1191 C C . HIS A 1 155 ? -14.588 2.265 16.437 1.00 90.62 155 HIS A C 1
ATOM 1193 O O . HIS A 1 155 ? -15.678 2.366 16.996 1.00 90.62 155 HIS A O 1
ATOM 1199 N N . ARG A 1 156 ? -13.587 1.546 16.960 1.00 85.94 156 ARG A N 1
ATOM 1200 C CA . ARG A 1 156 ? -13.707 0.809 18.232 1.00 85.94 156 ARG A CA 1
ATOM 1201 C C . ARG A 1 156 ? -13.592 1.716 19.457 1.00 85.94 156 ARG A C 1
ATOM 1203 O O . ARG A 1 156 ? -14.003 1.310 20.541 1.00 85.94 156 ARG A O 1
ATOM 1210 N N . THR A 1 157 ? -13.009 2.901 19.295 1.00 84.19 157 THR A N 1
ATOM 1211 C CA . THR A 1 157 ? -12.714 3.825 20.391 1.00 84.19 157 THR A CA 1
ATOM 1212 C C . THR A 1 157 ? -13.218 5.237 20.074 1.00 84.19 157 THR A C 1
ATOM 1214 O O . THR A 1 157 ? -14.410 5.505 20.210 1.00 84.19 157 THR A O 1
ATOM 1217 N N . ASN A 1 158 ? -12.335 6.152 19.673 1.00 85.69 158 ASN A N 1
ATOM 1218 C CA . ASN A 1 158 ? -12.655 7.509 19.258 1.00 85.69 158 ASN A CA 1
ATOM 1219 C C . ASN A 1 158 ? -11.601 8.052 18.273 1.00 85.69 158 ASN A C 1
ATOM 1221 O O . ASN A 1 158 ? -10.519 7.486 18.082 1.00 85.69 158 ASN A O 1
ATOM 1225 N N . THR A 1 159 ? -11.913 9.185 17.644 1.00 87.19 159 THR A N 1
ATOM 1226 C CA . THR A 1 159 ? -11.053 9.830 16.638 1.00 87.19 159 THR A CA 1
ATOM 1227 C C . THR A 1 159 ? -9.675 10.208 17.179 1.00 87.19 159 THR A C 1
ATOM 1229 O O . THR A 1 159 ? -8.688 10.078 16.459 1.00 87.19 159 THR A O 1
ATOM 1232 N N . THR A 1 160 ? -9.582 10.641 18.437 1.00 83.31 160 THR A N 1
ATOM 1233 C CA . THR A 1 160 ? -8.315 11.047 19.060 1.00 83.31 160 THR A CA 1
ATOM 1234 C C . THR A 1 160 ? -7.350 9.868 19.155 1.00 83.31 160 THR A C 1
ATOM 1236 O O . THR A 1 160 ? -6.226 9.953 18.661 1.00 83.31 160 THR A O 1
ATOM 1239 N N . ILE A 1 161 ? -7.805 8.735 19.697 1.00 80.25 161 ILE A N 1
ATOM 1240 C CA . ILE A 1 161 ? -6.983 7.524 19.841 1.00 80.25 161 ILE A CA 1
ATOM 1241 C C . ILE A 1 161 ? -6.599 6.959 18.473 1.00 80.25 161 ILE A C 1
ATOM 1243 O O . ILE A 1 161 ? -5.439 6.607 18.260 1.00 80.25 161 ILE A O 1
ATOM 1247 N N . GLY A 1 162 ? -7.530 6.912 17.516 1.00 84.62 162 GLY A N 1
ATOM 1248 C CA . GLY A 1 162 ? -7.202 6.435 16.170 1.00 84.62 162 GLY A CA 1
ATOM 1249 C C . GLY A 1 162 ? -6.185 7.326 15.449 1.00 84.62 162 GLY A C 1
ATOM 1250 O O . GLY A 1 162 ? -5.263 6.806 14.821 1.00 84.62 162 GLY A O 1
ATOM 1251 N N . ASN A 1 163 ? -6.258 8.652 15.614 1.00 83.19 163 ASN A N 1
ATOM 1252 C CA . ASN A 1 163 ? -5.228 9.563 15.106 1.00 83.19 163 ASN A CA 1
ATOM 1253 C C . ASN A 1 163 ? -3.863 9.307 15.771 1.00 83.19 163 ASN A C 1
ATOM 1255 O O . ASN A 1 163 ? -2.846 9.288 15.079 1.00 83.19 163 ASN A O 1
ATOM 1259 N N . HIS A 1 164 ? -3.819 9.065 17.086 1.00 80.81 164 HIS A N 1
ATOM 1260 C CA . HIS A 1 164 ? -2.576 8.705 17.782 1.00 80.81 164 HIS A CA 1
ATOM 1261 C C . HIS A 1 164 ? -2.000 7.367 17.315 1.00 80.81 164 HIS A C 1
ATOM 1263 O O . HIS A 1 164 ? -0.781 7.246 17.181 1.00 80.81 164 HIS A O 1
ATOM 1269 N N . ALA A 1 165 ? -2.851 6.388 17.008 1.00 81.50 165 ALA A N 1
ATOM 1270 C CA . ALA A 1 165 ? -2.414 5.117 16.449 1.00 81.50 165 ALA A CA 1
ATOM 1271 C C . ALA A 1 165 ? -1.797 5.294 15.055 1.00 81.50 165 ALA A C 1
ATOM 1273 O O . ALA A 1 165 ? -0.705 4.788 14.809 1.00 81.50 165 ALA A O 1
ATOM 1274 N N . ILE A 1 166 ? -2.434 6.076 14.174 1.00 84.94 166 ILE A N 1
ATOM 1275 C CA . ILE A 1 166 ? -1.876 6.422 12.855 1.00 84.94 166 ILE A CA 1
ATOM 1276 C C . ILE A 1 166 ? -0.503 7.076 13.012 1.00 84.94 166 ILE A C 1
ATOM 1278 O O . ILE A 1 166 ? 0.461 6.631 12.391 1.00 84.94 166 ILE A O 1
ATOM 1282 N N . LEU A 1 167 ? -0.404 8.107 13.859 1.00 81.06 167 LEU A N 1
ATOM 1283 C CA . LEU A 1 167 ? 0.857 8.807 14.108 1.00 81.06 167 LEU A CA 1
ATOM 1284 C C . LEU A 1 167 ? 1.926 7.850 14.637 1.00 81.06 167 LEU A C 1
ATOM 1286 O O . LEU A 1 167 ? 3.045 7.870 14.142 1.00 81.06 167 LEU A O 1
ATOM 1290 N N . THR A 1 168 ? 1.575 6.974 15.579 1.00 79.56 168 THR A N 1
ATOM 1291 C CA . THR A 1 168 ? 2.485 5.952 16.113 1.00 79.56 168 THR A CA 1
ATOM 1292 C C . THR A 1 168 ? 2.998 5.023 15.017 1.00 79.56 168 THR A C 1
ATOM 1294 O O . THR A 1 168 ? 4.200 4.785 14.944 1.00 79.56 168 THR A O 1
ATOM 1297 N N . VAL A 1 169 ? 2.129 4.529 14.131 1.00 81.00 169 VAL A N 1
ATOM 1298 C CA . VAL A 1 169 ? 2.554 3.655 13.027 1.00 81.00 169 VAL A CA 1
ATOM 1299 C C . VAL A 1 169 ? 3.471 4.399 12.052 1.00 81.00 169 VAL A C 1
ATOM 1301 O O . VAL A 1 169 ? 4.503 3.850 11.674 1.00 81.00 169 VAL A O 1
ATOM 1304 N N . PHE A 1 170 ? 3.165 5.652 11.697 1.00 80.75 170 PHE A N 1
ATOM 1305 C CA . PHE A 1 170 ? 4.064 6.474 10.873 1.00 80.75 170 PHE A CA 1
ATOM 1306 C C . PHE A 1 170 ? 5.414 6.707 11.544 1.00 80.75 170 PHE A C 1
ATOM 1308 O O . PHE A 1 170 ? 6.452 6.601 10.902 1.00 80.75 170 PHE A O 1
ATOM 1315 N N . PHE A 1 171 ? 5.409 6.991 12.840 1.00 78.06 171 PHE A N 1
ATOM 1316 C CA . PHE A 1 171 ? 6.617 7.181 13.624 1.00 78.06 171 PHE A CA 1
ATOM 1317 C C . PHE A 1 171 ? 7.486 5.923 13.647 1.00 78.06 171 PHE A C 1
ATOM 1319 O O . PHE A 1 171 ? 8.679 5.993 13.350 1.00 78.06 171 PHE A O 1
ATOM 1326 N N . LEU A 1 172 ? 6.889 4.761 13.905 1.00 77.38 172 LEU A N 1
ATOM 1327 C CA . LEU A 1 172 ? 7.587 3.478 13.836 1.00 77.38 172 LEU A CA 1
ATOM 1328 C C . LEU A 1 172 ? 8.109 3.188 12.419 1.00 77.38 172 LEU A C 1
ATOM 1330 O O . LEU A 1 172 ? 9.244 2.742 12.272 1.00 77.38 172 LEU A O 1
ATOM 1334 N N . ALA A 1 173 ? 7.333 3.494 11.377 1.00 80.62 173 ALA A N 1
ATOM 1335 C CA . ALA A 1 173 ? 7.769 3.357 9.988 1.00 80.62 173 ALA A CA 1
ATOM 1336 C C . ALA A 1 173 ? 8.978 4.259 9.672 1.00 80.62 173 ALA A C 1
ATOM 1338 O O . ALA A 1 173 ? 9.913 3.819 9.004 1.00 80.62 173 ALA A O 1
ATOM 1339 N N . SER A 1 174 ? 9.016 5.480 10.210 1.00 75.56 174 SER A N 1
ATOM 1340 C CA . SER A 1 174 ? 10.167 6.382 10.081 1.00 75.56 174 SER A CA 1
ATOM 1341 C C . SER A 1 174 ? 11.412 5.861 10.811 1.00 75.56 174 SER A C 1
ATOM 1343 O O . SER A 1 174 ? 12.508 5.978 10.269 1.00 75.56 174 SER A O 1
ATOM 1345 N N . ILE A 1 175 ? 11.275 5.232 11.992 1.00 73.44 175 ILE A N 1
ATOM 1346 C CA . ILE A 1 175 ? 12.406 4.542 12.661 1.00 73.44 175 ILE A CA 1
ATOM 1347 C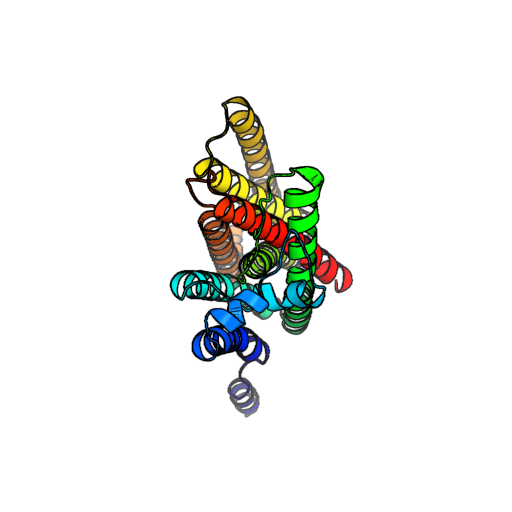 C . ILE A 1 175 ? 12.974 3.466 11.755 1.00 73.44 175 ILE A C 1
ATOM 1349 O O . ILE A 1 175 ? 14.187 3.369 11.587 1.00 73.44 175 ILE A O 1
ATOM 1353 N N . VAL A 1 176 ? 12.090 2.635 11.205 1.00 75.06 176 VAL A N 1
ATOM 1354 C CA . VAL A 1 176 ? 12.471 1.534 10.326 1.00 75.06 176 VAL A CA 1
ATOM 1355 C C . VAL A 1 176 ? 13.244 2.074 9.125 1.00 75.06 176 VAL A C 1
ATOM 1357 O O . VAL A 1 176 ? 14.318 1.564 8.818 1.00 75.06 176 VAL A O 1
ATOM 1360 N N . LEU A 1 177 ? 12.758 3.152 8.506 1.00 74.19 177 LEU A N 1
ATOM 1361 C CA . LEU A 1 177 ? 13.445 3.803 7.393 1.00 74.19 177 LEU A CA 1
ATOM 1362 C C . LEU A 1 177 ? 14.831 4.334 7.794 1.00 74.19 177 LEU A C 1
ATOM 1364 O O . LEU A 1 177 ? 15.778 4.215 7.026 1.00 74.19 177 LEU A O 1
ATOM 1368 N N . PHE A 1 178 ? 14.976 4.871 9.003 1.00 71.75 178 PHE A N 1
ATOM 1369 C CA . PHE A 1 178 ? 16.255 5.380 9.508 1.00 71.75 178 PHE A CA 1
ATOM 1370 C C . PHE A 1 178 ? 17.246 4.289 9.888 1.00 71.75 178 PHE A C 1
ATOM 1372 O O . PHE A 1 178 ? 18.452 4.500 9.815 1.00 71.75 178 PHE A O 1
ATOM 1379 N N . ALA A 1 179 ? 16.756 3.120 10.293 1.00 68.25 179 ALA A N 1
ATOM 1380 C CA . ALA A 1 179 ? 17.608 1.958 10.489 1.00 68.25 179 ALA A CA 1
ATOM 1381 C C . ALA A 1 179 ? 18.186 1.462 9.152 1.00 68.25 179 ALA A C 1
ATOM 1383 O O . ALA A 1 179 ? 19.307 0.962 9.127 1.00 68.25 179 ALA A O 1
ATOM 1384 N N . VAL A 1 180 ? 17.436 1.619 8.053 1.00 71.00 180 VAL A N 1
ATOM 1385 C CA . VAL A 1 180 ? 17.898 1.301 6.691 1.00 71.00 180 VAL A CA 1
ATOM 1386 C C . VAL A 1 180 ? 18.834 2.386 6.155 1.00 71.00 180 VAL A C 1
ATOM 1388 O O . VAL A 1 180 ? 19.873 2.064 5.585 1.00 71.00 180 VAL A O 1
ATOM 1391 N N . TYR A 1 181 ? 18.499 3.659 6.377 1.00 73.62 181 TYR A N 1
ATOM 1392 C CA . TYR A 1 181 ? 19.285 4.819 5.955 1.00 73.62 181 TYR A CA 1
ATOM 1393 C C . TYR A 1 181 ? 19.668 5.666 7.171 1.00 73.62 181 TYR A C 1
ATOM 1395 O O . TYR A 1 181 ? 18.948 6.618 7.495 1.00 73.62 181 TYR A O 1
ATOM 1403 N N . PRO A 1 182 ? 20.775 5.330 7.863 1.00 66.69 182 PRO A N 1
ATOM 1404 C CA . PRO A 1 182 ? 21.235 6.074 9.025 1.00 66.69 182 PRO A CA 1
ATOM 1405 C C . PRO A 1 182 ? 21.394 7.550 8.656 1.00 66.69 182 PRO A C 1
ATOM 1407 O O . PRO A 1 182 ? 22.220 7.873 7.800 1.00 66.69 182 PRO A O 1
ATOM 1410 N N . PRO A 1 183 ? 20.601 8.451 9.252 1.00 63.09 183 PRO A N 1
ATOM 1411 C CA . PRO A 1 183 ? 20.704 9.856 8.922 1.00 63.09 183 PRO A CA 1
ATOM 1412 C C . PRO A 1 183 ? 21.989 10.455 9.495 1.00 63.09 183 PRO A C 1
ATOM 1414 O O . PRO A 1 183 ? 22.471 10.007 10.540 1.00 63.09 183 PRO A O 1
ATOM 1417 N N . ASP A 1 184 ? 22.468 11.554 8.911 1.00 61.09 184 ASP A N 1
ATOM 1418 C CA . ASP A 1 184 ? 23.414 12.431 9.603 1.00 61.09 184 ASP A CA 1
ATOM 1419 C C . ASP A 1 184 ? 22.829 12.840 10.970 1.00 61.09 184 ASP A C 1
ATOM 1421 O O . ASP A 1 184 ? 21.610 12.994 11.122 1.00 61.09 184 ASP A O 1
ATOM 1425 N N . GLY A 1 185 ? 23.680 13.028 11.987 1.00 53.75 185 GLY A N 1
ATOM 1426 C CA . GLY A 1 185 ? 23.265 13.075 13.401 1.00 53.75 185 GLY A CA 1
ATOM 1427 C C . GLY A 1 185 ? 22.108 14.031 13.748 1.00 53.75 185 GLY A C 1
ATOM 1428 O O . GLY A 1 185 ? 21.366 13.781 14.696 1.00 53.75 185 GLY A O 1
ATOM 1429 N N . HIS A 1 186 ? 21.885 15.088 12.964 1.00 51.56 186 HIS A N 1
ATOM 1430 C CA . HIS A 1 186 ? 20.780 16.035 13.146 1.00 51.56 186 HIS A CA 1
ATOM 1431 C C . HIS A 1 186 ? 19.390 15.444 12.849 1.00 51.56 186 HIS A C 1
ATOM 1433 O O . HIS A 1 186 ? 18.437 15.724 13.578 1.00 51.56 186 HIS A O 1
ATOM 1439 N N . VAL A 1 187 ? 19.258 14.603 11.820 1.00 57.00 187 VAL A N 1
ATOM 1440 C CA . VAL A 1 187 ? 17.970 14.001 11.426 1.00 57.00 187 VAL A CA 1
ATOM 1441 C C . VAL A 1 187 ? 17.571 12.881 12.398 1.00 57.00 187 VAL A C 1
ATOM 1443 O O . VAL A 1 187 ? 16.386 12.727 12.718 1.00 57.00 187 VAL A O 1
ATOM 1446 N N . LEU A 1 188 ? 18.561 12.181 12.964 1.00 57.66 188 LEU A N 1
ATOM 1447 C CA . LEU A 1 188 ? 18.361 11.223 14.052 1.00 57.66 188 LEU A CA 1
ATOM 1448 C C . LEU A 1 188 ? 17.763 11.898 15.300 1.00 57.66 188 LEU A C 1
ATOM 1450 O O . LEU A 1 188 ? 16.810 11.376 15.875 1.00 57.66 188 LEU A O 1
ATOM 1454 N N . ILE A 1 189 ? 18.268 13.078 15.687 1.00 56.84 189 ILE A N 1
ATOM 1455 C CA . ILE A 1 189 ? 17.789 13.825 16.865 1.00 56.84 189 ILE A CA 1
ATOM 1456 C C . ILE A 1 189 ? 16.338 14.281 16.687 1.00 56.84 189 ILE A C 1
ATOM 1458 O O . ILE A 1 189 ? 15.513 14.032 17.566 1.00 56.84 189 ILE A O 1
ATOM 1462 N N . VAL A 1 190 ? 16.008 14.921 15.558 1.00 56.56 190 VAL A N 1
ATOM 1463 C CA . VAL A 1 190 ? 14.640 15.415 15.293 1.00 56.56 190 VAL A CA 1
ATOM 1464 C C . VAL A 1 190 ? 13.633 14.273 15.373 1.00 56.56 190 VAL A C 1
ATOM 1466 O O . VAL A 1 190 ? 12.574 14.404 15.985 1.00 56.56 190 VAL A O 1
ATOM 1469 N N . THR A 1 191 ? 13.984 13.119 14.817 1.00 54.69 191 THR A N 1
ATOM 1470 C CA . THR A 1 191 ? 13.073 11.978 14.800 1.00 54.69 191 THR A CA 1
ATOM 1471 C C . THR A 1 191 ? 13.007 11.287 16.149 1.00 54.69 191 THR A C 1
ATOM 1473 O O . THR A 1 191 ? 11.906 11.002 16.596 1.00 54.69 191 THR A O 1
ATOM 1476 N N . ALA A 1 192 ? 14.119 11.115 16.869 1.00 58.28 192 ALA A N 1
ATOM 1477 C CA . ALA A 1 192 ? 14.094 10.632 18.253 1.00 58.28 192 ALA A CA 1
ATOM 1478 C C . ALA A 1 192 ? 13.169 11.480 19.143 1.00 58.28 192 ALA A C 1
ATOM 1480 O O . ALA A 1 192 ? 12.384 10.934 19.917 1.00 58.28 192 ALA A O 1
ATOM 1481 N N . VAL A 1 193 ? 13.191 12.807 18.981 1.00 63.44 193 VAL A N 1
ATOM 1482 C CA . VAL A 1 193 ? 12.275 13.719 19.683 1.00 63.44 193 VAL A CA 1
ATOM 1483 C C . VAL A 1 193 ? 10.822 13.465 19.282 1.00 63.44 193 VAL A C 1
ATOM 1485 O O . VAL A 1 193 ? 9.970 13.311 20.155 1.00 63.44 193 VAL A O 1
ATOM 1488 N N . LEU A 1 194 ? 10.524 13.368 17.985 1.00 59.16 194 LEU A N 1
ATOM 1489 C CA . LEU A 1 194 ? 9.166 13.096 17.507 1.00 59.16 194 LEU A CA 1
ATOM 1490 C C . LEU A 1 194 ? 8.630 11.731 17.978 1.00 59.16 194 LEU A C 1
ATOM 1492 O O . LEU A 1 194 ? 7.459 11.621 18.339 1.00 59.16 194 LEU A O 1
ATOM 1496 N N . LEU A 1 195 ? 9.494 10.717 18.054 1.00 62.59 195 LEU A N 1
ATOM 1497 C CA . LEU A 1 195 ? 9.178 9.395 18.599 1.00 62.59 195 LEU A CA 1
ATOM 1498 C C . LEU A 1 195 ? 8.878 9.438 20.089 1.00 62.59 195 LEU A C 1
ATOM 1500 O O . LEU A 1 195 ? 7.891 8.852 20.525 1.00 62.59 195 LEU A O 1
ATOM 1504 N N . LEU A 1 196 ? 9.697 10.151 20.863 1.00 63.47 196 LEU A N 1
ATOM 1505 C CA . LEU A 1 196 ? 9.465 10.353 22.291 1.00 63.47 196 LEU A CA 1
ATOM 1506 C C . LEU A 1 196 ? 8.158 11.113 22.539 1.00 63.47 196 LEU A C 1
ATOM 1508 O O . LEU A 1 196 ? 7.421 10.762 23.458 1.00 63.47 196 LEU A O 1
ATOM 1512 N N . ILE A 1 197 ? 7.832 12.099 21.698 1.00 62.28 197 ILE A N 1
ATOM 1513 C CA . ILE A 1 197 ? 6.552 12.814 21.751 1.00 62.28 197 ILE A CA 1
ATOM 1514 C C . ILE A 1 197 ? 5.396 11.860 21.427 1.00 62.28 197 ILE A C 1
ATOM 1516 O O . ILE A 1 197 ? 4.448 11.784 22.203 1.00 62.28 197 ILE A O 1
ATOM 1520 N N . GLY A 1 198 ? 5.466 11.096 20.332 1.00 57.09 198 GLY A N 1
ATOM 1521 C CA . GLY A 1 198 ? 4.411 10.152 19.940 1.00 57.09 198 GLY A CA 1
ATOM 1522 C C . GLY A 1 198 ? 4.182 9.047 20.976 1.00 57.09 198 GLY A C 1
ATOM 1523 O O . GLY A 1 198 ? 3.039 8.754 21.341 1.00 57.09 198 GLY A O 1
ATOM 1524 N N . PHE A 1 199 ? 5.266 8.487 21.515 1.00 60.06 199 PHE A N 1
ATOM 1525 C CA . PHE A 1 199 ? 5.226 7.508 22.598 1.00 60.06 199 PHE A CA 1
ATOM 1526 C C . PHE A 1 199 ? 4.681 8.119 23.895 1.00 60.06 199 PHE A C 1
ATOM 1528 O O . PHE A 1 199 ? 3.832 7.514 24.551 1.00 60.06 199 PHE A O 1
ATOM 1535 N N . GLY A 1 200 ? 5.118 9.333 24.244 1.00 62.06 200 GLY A N 1
ATOM 1536 C CA . GLY A 1 200 ? 4.653 10.073 25.415 1.00 62.06 200 GLY A CA 1
ATOM 1537 C C . GLY A 1 200 ? 3.162 10.399 25.348 1.00 62.06 200 GLY A C 1
ATOM 1538 O O . GLY A 1 200 ? 2.450 10.150 26.316 1.00 62.06 200 GLY A O 1
ATOM 1539 N N . ILE A 1 201 ? 2.673 10.870 24.197 1.00 60.44 201 ILE A N 1
ATOM 1540 C CA . ILE A 1 201 ? 1.249 11.145 23.958 1.00 60.44 201 ILE A CA 1
ATOM 1541 C C . ILE A 1 201 ? 0.435 9.855 24.071 1.00 60.44 201 ILE A C 1
ATOM 1543 O O . ILE A 1 201 ? -0.524 9.810 24.834 1.00 60.44 201 ILE A O 1
ATOM 1547 N N . THR A 1 202 ? 0.848 8.786 23.386 1.00 57.94 202 THR A N 1
ATOM 1548 C CA . THR A 1 202 ? 0.138 7.496 23.418 1.00 57.94 202 THR A CA 1
ATOM 1549 C C . THR A 1 202 ? 0.071 6.931 24.838 1.00 57.94 202 THR A C 1
ATOM 1551 O O . THR A 1 202 ? -0.991 6.518 25.301 1.00 57.94 202 THR A O 1
ATOM 1554 N N . THR A 1 203 ? 1.188 6.974 25.565 1.00 59.19 203 THR A N 1
ATOM 1555 C CA . THR A 1 203 ? 1.267 6.522 26.960 1.00 59.19 203 THR A CA 1
ATOM 1556 C C . THR A 1 203 ? 0.401 7.387 27.877 1.00 59.19 203 THR A C 1
ATOM 1558 O O . THR A 1 203 ? -0.323 6.854 28.715 1.00 59.19 203 THR A O 1
ATOM 1561 N N . TYR A 1 204 ? 0.416 8.711 27.700 1.00 64.25 204 TYR A N 1
ATOM 1562 C CA . TYR A 1 204 ? -0.422 9.640 28.458 1.00 64.25 204 TYR A CA 1
ATOM 1563 C C . TYR A 1 204 ? -1.917 9.384 28.229 1.00 64.25 204 TYR A C 1
ATOM 1565 O O . TYR A 1 204 ? -2.672 9.301 29.197 1.00 64.25 204 TYR A O 1
ATOM 1573 N N . THR A 1 205 ? -2.350 9.194 26.981 1.00 61.78 205 THR A N 1
ATOM 1574 C CA . THR A 1 205 ? -3.747 8.868 26.652 1.00 61.78 205 THR A CA 1
ATOM 1575 C C . THR A 1 205 ? -4.171 7.545 27.290 1.00 61.78 205 THR A C 1
ATOM 1577 O O . THR A 1 205 ? -5.213 7.479 27.934 1.00 61.78 205 THR A O 1
ATOM 1580 N N . ILE A 1 206 ? -3.331 6.507 27.211 1.00 63.50 206 ILE A N 1
ATOM 1581 C CA . ILE A 1 206 ? -3.610 5.211 27.849 1.00 63.50 206 ILE A CA 1
ATOM 1582 C C . ILE A 1 206 ? -3.736 5.363 29.373 1.00 63.50 206 ILE A C 1
ATOM 1584 O O . ILE A 1 206 ? -4.673 4.836 29.967 1.00 63.50 206 ILE A O 1
ATOM 1588 N N . ILE A 1 207 ? -2.821 6.092 30.021 1.00 64.44 207 ILE A N 1
ATOM 1589 C CA . ILE A 1 207 ? -2.827 6.281 31.482 1.00 64.44 207 ILE A CA 1
ATOM 1590 C C . ILE A 1 207 ? -4.025 7.117 31.944 1.00 64.44 207 ILE A C 1
ATOM 1592 O O . ILE A 1 207 ? -4.579 6.845 33.005 1.00 64.44 207 ILE A O 1
ATOM 1596 N N . THR A 1 208 ? -4.413 8.141 31.185 1.00 63.69 208 THR A N 1
ATOM 1597 C CA . THR A 1 208 ? -5.521 9.032 31.565 1.00 63.69 208 THR A CA 1
ATOM 1598 C C . THR A 1 208 ? -6.888 8.393 31.355 1.00 63.69 208 THR A C 1
ATOM 1600 O O . THR A 1 208 ? -7.803 8.657 32.134 1.00 63.69 208 THR A O 1
ATOM 1603 N N . GLU A 1 209 ? -7.033 7.521 30.357 1.00 64.44 209 GLU A N 1
ATOM 1604 C CA . GLU A 1 209 ? -8.287 6.806 30.109 1.00 64.44 209 GLU A CA 1
ATOM 1605 C C . GLU A 1 209 ? -8.440 5.523 30.942 1.00 64.44 209 GLU A C 1
ATOM 1607 O O . GLU A 1 209 ? -9.563 5.080 31.214 1.00 64.44 209 GLU A O 1
ATOM 1612 N N . LEU A 1 210 ? -7.335 4.915 31.382 1.00 63.50 210 LEU A N 1
ATOM 1613 C CA . LEU A 1 210 ? -7.370 3.753 32.262 1.00 63.50 210 LEU A CA 1
ATOM 1614 C C . LEU A 1 210 ? -7.372 4.188 33.729 1.00 63.50 210 LEU A C 1
ATOM 1616 O O . LEU A 1 210 ? -6.405 4.744 34.241 1.00 63.50 210 LEU A O 1
ATOM 1620 N N . ASN A 1 211 ? -8.424 3.827 34.467 1.00 66.00 211 ASN A N 1
ATOM 1621 C CA . ASN A 1 211 ? -8.363 3.836 35.927 1.00 66.00 211 ASN A CA 1
ATOM 1622 C C . ASN A 1 211 ? -7.429 2.705 36.397 1.00 66.00 211 ASN A C 1
ATOM 1624 O O . ASN A 1 211 ? -7.882 1.618 36.753 1.00 66.00 211 ASN A O 1
ATOM 1628 N N . ILE A 1 212 ? -6.117 2.965 36.383 1.00 66.12 212 ILE A N 1
ATOM 1629 C CA . ILE A 1 212 ? -5.021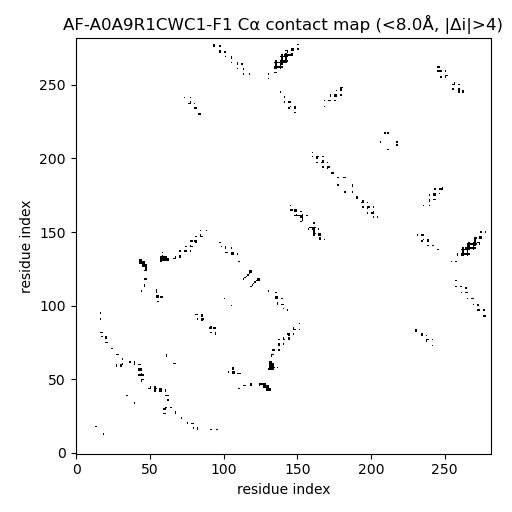 2.019 36.678 1.00 66.12 212 ILE A CA 1
ATOM 1630 C C . ILE A 1 212 ? -5.112 1.330 38.051 1.00 66.12 212 ILE A C 1
ATOM 1632 O O . ILE A 1 212 ? -4.376 0.383 38.317 1.00 66.12 212 ILE A O 1
ATOM 1636 N N . ARG A 1 213 ? -6.019 1.778 38.927 1.00 69.19 213 ARG A N 1
ATOM 1637 C CA . ARG A 1 213 ? -6.283 1.173 40.240 1.00 69.19 213 ARG A CA 1
ATOM 1638 C C . ARG A 1 213 ? -7.310 0.034 40.199 1.00 69.19 213 ARG A C 1
ATOM 1640 O O . ARG A 1 213 ? -7.372 -0.737 41.151 1.00 69.19 213 ARG A O 1
ATOM 1647 N N . ASP A 1 214 ? -8.081 -0.109 39.120 1.00 77.19 214 ASP A N 1
ATOM 1648 C CA . ASP A 1 214 ? -9.052 -1.196 38.937 1.00 77.19 214 ASP A CA 1
ATOM 1649 C C . ASP A 1 214 ? -8.458 -2.341 38.100 1.00 77.19 214 ASP A C 1
ATOM 1651 O O . ASP A 1 214 ? -8.746 -2.516 36.916 1.00 77.19 214 ASP A O 1
ATOM 1655 N N . VAL A 1 215 ? -7.596 -3.140 38.732 1.00 73.81 215 VAL A N 1
ATOM 1656 C CA . VAL A 1 215 ? -6.887 -4.257 38.081 1.00 73.81 215 VAL A CA 1
ATOM 1657 C C . VAL A 1 215 ? -7.855 -5.300 37.499 1.00 73.81 215 VAL A C 1
ATOM 1659 O O . VAL A 1 215 ? -7.605 -5.848 36.424 1.00 73.81 215 VAL A O 1
ATOM 1662 N N . ASN A 1 216 ? -8.985 -5.552 38.167 1.00 75.75 216 ASN A N 1
ATOM 1663 C CA . ASN A 1 216 ? -9.994 -6.505 37.694 1.00 75.75 216 ASN A CA 1
ATOM 1664 C C . ASN A 1 216 ? -10.772 -5.952 36.492 1.00 75.75 216 ASN A C 1
ATOM 1666 O O . ASN A 1 216 ? -10.994 -6.679 35.520 1.00 75.75 216 ASN A O 1
ATOM 1670 N N . GLY A 1 217 ? -11.124 -4.665 36.514 1.00 73.62 217 GLY A N 1
ATOM 1671 C CA . GLY A 1 217 ? -11.706 -3.974 35.365 1.00 73.62 217 GLY A CA 1
ATOM 1672 C C . GLY A 1 217 ? -10.765 -3.946 34.163 1.00 73.62 217 GLY A C 1
ATOM 1673 O O . GLY A 1 217 ? -11.204 -4.204 33.042 1.00 73.62 217 GLY A O 1
ATOM 1674 N N . ILE A 1 218 ? -9.464 -3.730 34.380 1.00 69.50 218 ILE A N 1
ATOM 1675 C CA . ILE A 1 218 ? -8.438 -3.780 33.326 1.00 69.50 218 ILE A CA 1
ATOM 1676 C C . ILE A 1 218 ? -8.341 -5.183 32.728 1.00 69.50 218 ILE A C 1
ATOM 1678 O O . ILE A 1 218 ? -8.398 -5.328 31.508 1.00 69.50 218 ILE A O 1
ATOM 1682 N N . ARG A 1 219 ? -8.257 -6.228 33.561 1.00 72.81 219 ARG A N 1
ATOM 1683 C CA . ARG A 1 219 ? -8.196 -7.619 33.086 1.00 72.81 219 ARG A CA 1
ATOM 1684 C C . ARG A 1 219 ? -9.421 -7.984 32.248 1.00 72.81 219 ARG A C 1
ATOM 1686 O O . ARG A 1 219 ? -9.269 -8.573 31.179 1.00 72.81 219 ARG A O 1
ATOM 1693 N N . ASN A 1 220 ? -10.616 -7.609 32.702 1.00 74.38 220 ASN A N 1
ATOM 1694 C CA . ASN A 1 220 ? -11.849 -7.868 31.962 1.00 74.38 220 ASN A CA 1
ATOM 1695 C C . ASN A 1 220 ? -11.870 -7.112 30.626 1.00 74.38 220 ASN A C 1
ATOM 1697 O O . ASN A 1 220 ? -12.161 -7.722 29.598 1.00 74.38 220 ASN A O 1
ATOM 1701 N N . ARG A 1 221 ? -11.470 -5.834 30.605 1.00 69.75 221 ARG A N 1
ATOM 1702 C CA . ARG A 1 221 ? -11.363 -5.040 29.369 1.00 69.75 221 ARG A CA 1
ATOM 1703 C C . ARG A 1 221 ? -10.357 -5.632 28.380 1.00 69.75 221 ARG A C 1
ATOM 1705 O O . ARG A 1 221 ? -10.685 -5.763 27.208 1.00 69.75 221 ARG A O 1
ATOM 1712 N N . ILE A 1 222 ? -9.179 -6.055 28.846 1.00 70.31 222 ILE A N 1
ATOM 1713 C CA . ILE A 1 222 ? -8.174 -6.719 28.000 1.00 70.31 222 ILE A CA 1
ATOM 1714 C C . ILE A 1 222 ? -8.725 -8.032 27.445 1.00 70.31 222 ILE A C 1
ATOM 1716 O O . ILE A 1 222 ? -8.579 -8.288 26.258 1.00 70.31 222 ILE A O 1
ATOM 1720 N N . SER A 1 223 ? -9.388 -8.851 28.268 1.00 73.94 223 SER A N 1
ATOM 1721 C CA . SER A 1 223 ? -9.958 -10.120 27.798 1.00 73.94 223 SER A CA 1
ATOM 1722 C C . SER A 1 223 ? -11.046 -9.923 26.737 1.00 73.94 223 SER A C 1
ATOM 1724 O O . SER A 1 223 ? -11.123 -10.699 25.792 1.00 73.94 223 SER A O 1
ATOM 1726 N N . GLN A 1 224 ? -11.842 -8.856 26.857 1.00 75.31 224 GLN A N 1
ATOM 1727 C CA . GLN A 1 224 ? -12.885 -8.508 25.892 1.00 75.31 224 GLN A CA 1
ATOM 1728 C C . GLN A 1 224 ? -12.317 -7.899 24.604 1.00 75.31 224 GLN A C 1
ATOM 1730 O O . GLN A 1 224 ? -12.912 -8.070 23.545 1.00 75.31 224 GLN A O 1
ATOM 1735 N N . ALA A 1 225 ? -11.174 -7.213 24.688 1.00 76.62 225 ALA A N 1
ATOM 1736 C CA . ALA A 1 225 ? -10.501 -6.575 23.558 1.00 76.62 225 ALA A CA 1
ATOM 1737 C C . ALA A 1 225 ? -9.354 -7.417 22.971 1.00 76.62 225 ALA A C 1
ATOM 1739 O O . ALA A 1 225 ? -8.655 -6.947 22.078 1.00 76.62 225 ALA A O 1
ATOM 1740 N N . PHE A 1 226 ? -9.120 -8.637 23.469 1.00 76.31 226 PHE A N 1
ATOM 1741 C CA . PHE A 1 226 ? -7.929 -9.421 23.129 1.00 76.31 226 PHE A CA 1
ATOM 1742 C C . PHE A 1 226 ? -7.804 -9.651 21.620 1.00 76.31 226 PHE A C 1
ATOM 1744 O O . PHE A 1 226 ? -6.753 -9.384 21.043 1.00 76.31 226 PHE A O 1
ATOM 1751 N N . ASP A 1 227 ? -8.898 -10.056 20.974 1.00 79.88 227 ASP A N 1
ATOM 1752 C CA . ASP A 1 227 ? -8.965 -10.239 19.522 1.00 79.88 227 ASP A CA 1
ATOM 1753 C C . ASP A 1 227 ? -8.615 -8.956 18.751 1.00 79.88 227 ASP A C 1
ATOM 1755 O O . ASP A 1 227 ? -7.901 -9.014 17.750 1.00 79.88 227 ASP A O 1
ATOM 1759 N N . ASP A 1 228 ? -9.096 -7.797 19.213 1.00 80.81 228 ASP A N 1
ATOM 1760 C CA . ASP A 1 228 ? -8.813 -6.502 18.583 1.00 80.81 228 ASP A CA 1
ATOM 1761 C C . ASP A 1 228 ? -7.348 -6.108 18.753 1.00 80.81 228 ASP A C 1
ATOM 1763 O O . ASP A 1 228 ? -6.713 -5.650 17.804 1.00 80.81 228 ASP A O 1
ATOM 1767 N N . VAL A 1 229 ? -6.801 -6.311 19.954 1.00 78.94 229 VAL A N 1
ATOM 1768 C CA . VAL A 1 229 ? -5.400 -6.020 20.271 1.00 78.94 229 VAL A CA 1
ATOM 1769 C C . VAL A 1 229 ? -4.478 -6.889 19.424 1.00 78.94 229 VAL A C 1
ATOM 1771 O O . VAL A 1 229 ? -3.537 -6.369 18.825 1.00 78.94 229 VAL A O 1
ATOM 1774 N N . VAL A 1 230 ? -4.760 -8.191 19.322 1.00 79.25 230 VAL A N 1
ATOM 1775 C CA . VAL A 1 230 ? -3.986 -9.114 18.481 1.00 79.25 230 VAL A CA 1
ATOM 1776 C C . VAL A 1 230 ? -4.063 -8.694 17.016 1.00 79.25 230 VAL A C 1
ATOM 1778 O O . VAL A 1 230 ? -3.026 -8.616 16.359 1.00 79.25 230 VAL A O 1
ATOM 1781 N N . LEU A 1 231 ? -5.254 -8.370 16.508 1.00 86.50 231 LEU A N 1
ATOM 1782 C CA . LEU A 1 231 ? -5.429 -7.930 15.124 1.00 86.50 231 LEU A CA 1
ATOM 1783 C C . LEU A 1 231 ? -4.642 -6.650 14.824 1.00 86.50 231 LEU A C 1
ATOM 1785 O O . LEU A 1 231 ? -3.919 -6.600 13.828 1.00 86.50 231 LEU A O 1
ATOM 1789 N N . VAL A 1 232 ? -4.750 -5.632 15.679 1.00 85.88 232 VAL A N 1
ATOM 1790 C CA . VAL A 1 232 ? -4.021 -4.363 15.530 1.00 85.88 232 VAL A CA 1
ATOM 1791 C C . VAL A 1 232 ? -2.513 -4.588 15.610 1.00 85.88 232 VAL A C 1
ATOM 1793 O O . VAL A 1 232 ? -1.774 -4.041 14.790 1.00 85.88 232 VAL A O 1
ATOM 1796 N N . TYR A 1 233 ? -2.051 -5.413 16.551 1.00 80.88 233 TYR A N 1
ATOM 1797 C CA . TYR A 1 233 ? -0.634 -5.728 16.711 1.00 80.88 233 TYR A CA 1
ATOM 1798 C C . TYR A 1 233 ? -0.073 -6.446 15.481 1.00 80.88 233 TYR A C 1
ATOM 1800 O O . TYR A 1 233 ? 0.895 -5.970 14.890 1.00 80.88 233 TYR A O 1
ATOM 1808 N N . VAL A 1 234 ? -0.711 -7.537 15.043 1.00 84.38 234 VAL A N 1
ATOM 1809 C CA . VAL A 1 234 ? -0.302 -8.284 13.843 1.00 84.38 234 VAL A CA 1
ATOM 1810 C C . VAL A 1 234 ? -0.315 -7.370 12.620 1.00 84.38 234 VAL A C 1
ATOM 1812 O O . VAL A 1 234 ? 0.648 -7.360 11.858 1.00 84.38 234 VAL A O 1
ATOM 1815 N N . SER A 1 235 ? -1.352 -6.544 12.468 1.00 90.19 235 SER A N 1
ATOM 1816 C CA . SER A 1 235 ? -1.453 -5.602 11.350 1.00 90.19 235 SER A CA 1
ATOM 1817 C C . SER A 1 235 ? -0.340 -4.561 11.356 1.00 90.19 235 SER A C 1
ATOM 1819 O O . SER A 1 235 ? 0.219 -4.247 10.307 1.00 90.19 235 SER A O 1
ATOM 1821 N N . THR A 1 236 ? 0.015 -4.060 12.538 1.00 85.69 236 THR A N 1
ATOM 1822 C CA . THR A 1 236 ? 1.116 -3.110 12.713 1.00 85.69 236 THR A CA 1
ATOM 1823 C C . THR A 1 236 ? 2.453 -3.762 12.383 1.00 85.69 236 THR A C 1
ATOM 1825 O O . THR A 1 236 ? 3.229 -3.192 11.624 1.00 85.69 236 THR A O 1
ATOM 1828 N N . VAL A 1 237 ? 2.713 -4.973 12.886 1.00 83.31 237 VAL A N 1
ATOM 1829 C CA . VAL A 1 237 ? 3.941 -5.722 12.576 1.00 83.31 237 VAL A CA 1
ATOM 1830 C C . VAL A 1 237 ? 4.054 -5.962 11.073 1.00 83.31 237 VAL A C 1
ATOM 1832 O O . VAL A 1 237 ? 5.083 -5.634 10.494 1.00 83.31 237 VAL A O 1
ATOM 1835 N N . VAL A 1 238 ? 2.988 -6.442 10.423 1.00 90.44 238 VAL A N 1
ATOM 1836 C CA . VAL A 1 238 ? 2.966 -6.644 8.967 1.00 90.44 238 VAL A CA 1
ATOM 1837 C C . VAL A 1 238 ? 3.250 -5.335 8.229 1.00 90.44 238 VAL A C 1
ATOM 1839 O O . VAL A 1 238 ? 4.118 -5.315 7.361 1.00 90.44 238 VAL A O 1
ATOM 1842 N N . ALA A 1 239 ? 2.582 -4.234 8.586 1.00 91.38 239 ALA A N 1
ATOM 1843 C CA . ALA A 1 239 ? 2.814 -2.937 7.952 1.00 91.38 239 ALA A CA 1
ATOM 1844 C C . ALA A 1 239 ? 4.279 -2.488 8.082 1.00 91.38 239 ALA A C 1
ATOM 1846 O O . ALA A 1 239 ? 4.892 -2.112 7.085 1.00 91.38 239 ALA A O 1
ATOM 1847 N N . LEU A 1 240 ? 4.864 -2.581 9.280 1.00 85.62 240 LEU A N 1
ATOM 1848 C CA . LEU A 1 240 ? 6.253 -2.185 9.531 1.00 85.62 240 LEU A CA 1
ATOM 1849 C C . LEU A 1 240 ? 7.261 -3.091 8.819 1.00 85.62 240 LEU A C 1
ATOM 1851 O O . LEU A 1 240 ? 8.242 -2.594 8.270 1.00 85.62 240 LEU A O 1
ATOM 1855 N N . THR A 1 241 ? 7.013 -4.402 8.779 1.00 84.38 241 THR A N 1
ATOM 1856 C CA . THR A 1 241 ? 7.837 -5.344 8.013 1.00 84.38 241 THR A CA 1
ATOM 1857 C C . THR A 1 241 ? 7.790 -5.027 6.522 1.00 84.38 241 THR A C 1
ATOM 1859 O O . THR A 1 241 ? 8.830 -5.013 5.873 1.00 84.38 241 THR A O 1
ATOM 1862 N N . LEU A 1 242 ? 6.615 -4.728 5.965 1.00 89.25 242 LEU A N 1
ATOM 1863 C CA . LEU A 1 242 ? 6.497 -4.383 4.548 1.00 89.25 242 LEU A CA 1
ATOM 1864 C C . LEU A 1 242 ? 7.143 -3.034 4.226 1.00 89.25 242 LEU A C 1
ATOM 1866 O O . LEU A 1 242 ? 7.785 -2.920 3.184 1.00 89.25 242 LEU A O 1
ATOM 1870 N N . VAL A 1 243 ? 7.040 -2.043 5.120 1.00 89.00 243 VAL A N 1
ATOM 1871 C CA . VAL A 1 243 ? 7.803 -0.792 5.003 1.00 89.00 243 VAL A CA 1
ATOM 1872 C C . VAL A 1 243 ? 9.297 -1.104 4.973 1.00 89.00 243 VAL A C 1
ATOM 1874 O O . VAL A 1 243 ? 9.951 -0.721 4.015 1.00 89.00 243 VAL A O 1
ATOM 1877 N N . TYR A 1 244 ? 9.824 -1.857 5.943 1.00 83.38 244 TYR A N 1
ATOM 1878 C CA . TYR A 1 244 ? 11.244 -2.230 5.990 1.00 83.38 244 TYR A CA 1
ATOM 1879 C C . TYR A 1 244 ? 11.726 -2.876 4.685 1.00 83.38 244 TYR A C 1
ATOM 1881 O O . TYR A 1 244 ? 12.729 -2.459 4.116 1.00 83.38 244 TYR A O 1
ATOM 1889 N N . LEU A 1 245 ? 10.979 -3.862 4.184 1.00 83.69 245 LEU A N 1
ATOM 1890 C CA . LEU A 1 245 ? 11.337 -4.610 2.977 1.00 83.69 245 LEU A CA 1
ATOM 1891 C C . LEU A 1 245 ? 11.187 -3.798 1.680 1.00 83.69 245 LEU A C 1
ATOM 1893 O O . LEU A 1 245 ? 11.732 -4.201 0.656 1.00 83.69 245 LEU A O 1
ATOM 1897 N N . SER A 1 246 ? 10.464 -2.674 1.709 1.00 84.38 246 SER A N 1
ATOM 1898 C CA . SER A 1 246 ? 10.284 -1.792 0.546 1.00 84.38 246 SER A CA 1
ATOM 1899 C C . SER A 1 246 ? 11.499 -0.897 0.280 1.00 84.38 246 SER A C 1
ATOM 1901 O O . SER A 1 246 ? 11.592 -0.302 -0.792 1.00 84.38 246 SER A O 1
ATOM 1903 N N . PHE A 1 247 ? 12.431 -0.779 1.232 1.00 80.50 247 PHE A N 1
ATOM 1904 C CA . PHE A 1 247 ? 13.585 0.112 1.118 1.00 80.50 247 PHE A CA 1
ATOM 1905 C C . PHE A 1 247 ? 14.902 -0.684 1.128 1.00 80.50 247 PHE A C 1
ATOM 1907 O O . PHE A 1 247 ? 15.236 -1.323 2.125 1.00 80.50 247 PHE A O 1
ATOM 1914 N N . PRO A 1 248 ? 15.666 -0.678 0.023 1.00 72.75 248 PRO A N 1
ATOM 1915 C CA . PRO A 1 248 ? 16.926 -1.408 -0.088 1.00 72.75 248 PRO A CA 1
ATOM 1916 C C . PRO A 1 248 ? 18.055 -0.707 0.677 1.00 72.75 248 PRO A C 1
ATOM 1918 O O . PRO A 1 248 ? 18.153 0.514 0.652 1.00 72.75 248 PRO A O 1
ATOM 1921 N N . ALA A 1 249 ? 18.964 -1.473 1.283 1.00 66.25 249 ALA A N 1
ATOM 1922 C CA . ALA A 1 249 ? 20.074 -0.924 2.071 1.00 66.25 249 ALA A CA 1
ATOM 1923 C C . ALA A 1 249 ? 21.095 -0.099 1.255 1.00 66.25 249 ALA A C 1
ATOM 1925 O O . ALA A 1 249 ? 21.796 0.729 1.828 1.00 66.25 249 ALA A O 1
ATOM 1926 N N . ASP A 1 250 ? 21.172 -0.301 -0.065 1.00 67.56 250 ASP A N 1
ATOM 1927 C CA . ASP A 1 250 ? 22.041 0.462 -0.971 1.00 67.56 250 ASP A CA 1
ATOM 1928 C C . ASP A 1 250 ? 21.198 1.211 -2.024 1.00 67.56 250 ASP A C 1
ATOM 1930 O O . ASP A 1 250 ? 20.726 0.594 -2.982 1.00 67.56 250 ASP A O 1
ATOM 1934 N N . PRO A 1 251 ? 20.963 2.527 -1.859 1.00 62.59 251 PRO A N 1
ATOM 1935 C CA . PRO A 1 251 ? 20.082 3.303 -2.729 1.00 62.59 251 PRO A CA 1
ATOM 1936 C C . PRO A 1 251 ? 20.757 3.809 -4.022 1.00 62.59 251 PRO A C 1
ATOM 1938 O O . PRO A 1 251 ? 20.089 4.463 -4.825 1.00 62.59 251 PRO A O 1
ATOM 1941 N N . GLY A 1 252 ? 22.054 3.542 -4.238 1.00 57.56 252 GLY A N 1
ATOM 1942 C CA . GLY A 1 252 ? 22.897 4.256 -5.211 1.00 57.56 252 GLY A CA 1
ATOM 1943 C C . GLY A 1 252 ? 22.717 3.924 -6.702 1.00 57.56 252 GLY A C 1
ATOM 1944 O O . GLY A 1 252 ? 23.359 4.559 -7.537 1.00 57.56 252 GLY A O 1
ATOM 1945 N N . ALA A 1 253 ? 21.873 2.957 -7.070 1.00 57.97 253 ALA A N 1
ATOM 1946 C CA . ALA A 1 253 ? 21.648 2.569 -8.468 1.00 57.97 253 ALA A CA 1
ATOM 1947 C C . ALA A 1 253 ? 20.314 3.113 -9.019 1.00 57.97 253 ALA A C 1
ATOM 1949 O O . ALA A 1 253 ? 19.299 3.100 -8.329 1.00 57.97 253 ALA A O 1
ATOM 1950 N N . GLY A 1 254 ? 20.281 3.547 -10.286 1.00 59.16 254 GLY A N 1
ATOM 1951 C CA . GLY A 1 254 ? 19.121 4.234 -10.883 1.00 59.16 254 GLY A CA 1
ATOM 1952 C C . GLY A 1 254 ? 17.797 3.449 -10.868 1.00 59.16 254 GLY A C 1
ATOM 1953 O O . GLY A 1 254 ? 16.755 4.029 -10.563 1.00 59.16 254 GLY A O 1
ATOM 1954 N N . GLU A 1 255 ? 17.813 2.130 -11.119 1.00 64.19 255 GLU A N 1
ATOM 1955 C CA . GLU A 1 255 ? 16.609 1.283 -10.960 1.00 64.19 255 GLU A CA 1
ATOM 1956 C C . GLU A 1 255 ? 16.164 1.198 -9.485 1.00 64.19 255 GLU A C 1
ATOM 1958 O O . GLU A 1 255 ? 14.971 1.130 -9.187 1.00 64.19 255 GLU A O 1
ATOM 1963 N N . THR A 1 256 ? 17.109 1.258 -8.547 1.00 69.06 256 THR A N 1
ATOM 1964 C CA . THR A 1 256 ? 16.846 1.236 -7.105 1.00 69.06 256 THR A CA 1
ATOM 1965 C C . THR A 1 256 ? 16.196 2.532 -6.628 1.00 69.06 256 THR A C 1
ATOM 1967 O O . THR A 1 256 ? 15.225 2.491 -5.873 1.00 69.06 256 THR A O 1
ATOM 1970 N N . THR A 1 257 ? 16.668 3.686 -7.106 1.00 67.69 257 THR A N 1
ATOM 1971 C CA . THR A 1 257 ? 16.080 4.994 -6.778 1.00 67.69 257 THR A CA 1
ATOM 1972 C C . THR A 1 257 ? 14.631 5.103 -7.261 1.00 67.69 257 THR A C 1
ATOM 1974 O O . THR A 1 257 ? 13.770 5.557 -6.507 1.00 67.69 257 THR A O 1
ATOM 1977 N N . ALA A 1 258 ? 14.333 4.635 -8.479 1.00 68.50 258 ALA A N 1
ATOM 1978 C CA . ALA A 1 258 ? 12.963 4.609 -8.995 1.00 68.50 258 ALA A CA 1
ATOM 1979 C C . ALA A 1 258 ? 12.038 3.731 -8.133 1.00 68.50 258 ALA A C 1
ATOM 1981 O O . ALA A 1 258 ? 10.917 4.130 -7.826 1.00 68.50 258 ALA A O 1
ATOM 1982 N N . ASN A 1 259 ? 12.525 2.582 -7.655 1.00 81.69 259 ASN A N 1
ATOM 1983 C CA . ASN A 1 259 ? 11.758 1.727 -6.745 1.00 81.69 259 ASN A CA 1
ATOM 1984 C C . ASN A 1 259 ? 11.476 2.398 -5.389 1.00 81.69 259 ASN A C 1
ATOM 1986 O O . ASN A 1 259 ? 10.362 2.280 -4.879 1.00 81.69 259 ASN A O 1
ATOM 1990 N N . ILE A 1 260 ? 12.436 3.139 -4.821 1.00 83.75 260 ILE A N 1
ATOM 1991 C CA . ILE A 1 260 ? 12.243 3.890 -3.564 1.00 83.75 260 ILE A CA 1
ATOM 1992 C C . ILE A 1 260 ? 11.124 4.930 -3.719 1.00 83.75 260 ILE A C 1
ATOM 1994 O O . ILE A 1 260 ? 10.229 5.008 -2.872 1.00 83.75 260 ILE A O 1
ATOM 1998 N N . ILE A 1 261 ? 11.144 5.703 -4.811 1.00 86.19 261 ILE A N 1
ATOM 1999 C CA . ILE A 1 261 ? 10.111 6.711 -5.096 1.00 86.19 261 ILE A CA 1
ATOM 2000 C C . ILE A 1 261 ? 8.755 6.044 -5.321 1.00 86.19 261 ILE A C 1
ATOM 2002 O O . ILE A 1 261 ? 7.759 6.504 -4.757 1.00 86.19 261 ILE A O 1
ATOM 2006 N N . ALA A 1 262 ? 8.710 4.943 -6.073 1.00 88.88 262 ALA A N 1
ATOM 2007 C CA . ALA A 1 262 ? 7.487 4.190 -6.314 1.00 88.88 262 ALA A CA 1
ATOM 2008 C C . ALA A 1 262 ? 6.855 3.682 -5.008 1.00 88.88 262 ALA A C 1
ATOM 2010 O O . ALA A 1 262 ? 5.656 3.873 -4.787 1.00 88.88 262 ALA A O 1
ATOM 2011 N N . HIS A 1 263 ? 7.650 3.091 -4.110 1.00 91.81 263 HIS A N 1
ATOM 2012 C CA . HIS A 1 263 ? 7.172 2.615 -2.812 1.00 91.81 263 HIS A CA 1
ATOM 2013 C C . HIS A 1 263 ? 6.662 3.754 -1.928 1.00 91.81 263 HIS A C 1
ATOM 2015 O O . HIS A 1 263 ? 5.552 3.659 -1.399 1.00 91.81 263 HIS A O 1
ATOM 2021 N N . LEU A 1 264 ? 7.427 4.843 -1.798 1.00 91.19 264 LEU A N 1
ATOM 2022 C CA . LEU A 1 264 ? 7.020 6.004 -1.004 1.00 91.19 264 LEU A CA 1
ATOM 2023 C C . LEU A 1 264 ? 5.726 6.626 -1.545 1.00 91.19 264 LEU A C 1
ATOM 2025 O O . LEU A 1 264 ? 4.786 6.871 -0.786 1.00 91.19 264 LEU A O 1
ATOM 2029 N N . THR A 1 265 ? 5.662 6.830 -2.860 1.00 93.69 265 THR A N 1
ATOM 2030 C CA . THR A 1 265 ? 4.488 7.363 -3.558 1.00 93.69 265 THR A CA 1
ATOM 2031 C C . THR A 1 265 ? 3.271 6.486 -3.326 1.00 93.69 265 THR A C 1
ATOM 2033 O O . THR A 1 265 ? 2.218 6.990 -2.935 1.00 93.69 265 THR A O 1
ATOM 2036 N N . GLY A 1 266 ? 3.432 5.174 -3.507 1.00 97.00 266 GLY A N 1
ATOM 2037 C CA . GLY A 1 266 ? 2.402 4.188 -3.229 1.00 97.00 266 GLY A CA 1
ATOM 2038 C C . GLY A 1 266 ? 1.880 4.319 -1.804 1.00 97.00 266 GLY A C 1
ATOM 2039 O O . GLY A 1 266 ? 0.691 4.563 -1.615 1.00 97.00 266 GLY A O 1
ATOM 2040 N N . ILE A 1 267 ? 2.762 4.229 -0.803 1.00 95.81 267 ILE A N 1
ATOM 2041 C CA . ILE A 1 267 ? 2.399 4.295 0.624 1.00 95.81 267 ILE A CA 1
ATOM 2042 C C . ILE A 1 267 ? 1.607 5.565 0.941 1.00 95.81 267 ILE A C 1
ATOM 2044 O O . ILE A 1 267 ? 0.529 5.486 1.537 1.00 95.81 267 ILE A O 1
ATOM 2048 N N . VAL A 1 268 ? 2.100 6.729 0.516 1.00 95.88 268 VAL A N 1
ATOM 2049 C CA . VAL A 1 268 ? 1.425 8.010 0.763 1.00 95.88 268 VAL A CA 1
ATOM 2050 C C . VAL A 1 268 ? 0.070 8.051 0.059 1.00 95.88 268 VAL A C 1
ATOM 2052 O O . VAL A 1 268 ? -0.941 8.382 0.683 1.00 95.88 268 VAL A O 1
ATOM 2055 N N . TYR A 1 269 ? 0.019 7.675 -1.219 1.00 97.69 269 TYR A N 1
ATOM 2056 C CA . TYR A 1 269 ? -1.210 7.704 -2.003 1.00 97.69 269 TYR A CA 1
ATOM 2057 C C . TYR A 1 269 ? -2.280 6.769 -1.433 1.00 97.69 269 TYR A C 1
ATOM 2059 O O . TYR A 1 269 ? -3.413 7.190 -1.193 1.00 97.69 269 TYR A O 1
ATOM 2067 N N . GLY A 1 270 ? -1.915 5.518 -1.156 1.00 98.06 270 GLY A N 1
ATOM 2068 C CA . GLY A 1 270 ? -2.813 4.519 -0.589 1.00 98.06 270 GLY A CA 1
ATOM 2069 C C . GLY A 1 270 ? -3.353 4.930 0.778 1.00 98.06 270 GLY A C 1
ATOM 2070 O O . GLY A 1 270 ? -4.548 4.769 1.038 1.00 98.06 270 GLY A O 1
ATOM 2071 N N . PHE A 1 271 ? -2.513 5.534 1.623 1.00 97.44 271 PHE A N 1
ATOM 2072 C CA . PHE A 1 271 ? -2.943 6.099 2.901 1.00 97.44 271 PHE A CA 1
ATOM 2073 C C . PHE A 1 271 ? -3.980 7.220 2.713 1.00 97.44 271 PHE A C 1
ATOM 2075 O O . PHE A 1 271 ? -5.051 7.192 3.329 1.00 97.44 271 PHE A O 1
ATOM 2082 N N . LEU A 1 272 ? -3.705 8.191 1.836 1.00 96.88 272 LEU A N 1
ATOM 2083 C CA . LEU A 1 272 ? -4.602 9.325 1.581 1.00 96.88 272 LEU A CA 1
ATOM 2084 C C . LEU A 1 272 ? -5.931 8.884 0.952 1.00 96.88 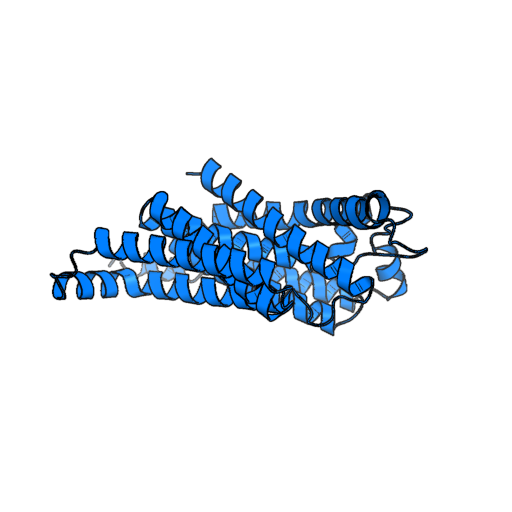272 LEU A C 1
ATOM 2086 O O . LEU A 1 272 ? -6.997 9.287 1.415 1.00 96.88 272 LEU A O 1
ATOM 2090 N N . ALA A 1 273 ? -5.889 8.020 -0.063 1.00 97.38 273 ALA A N 1
ATOM 2091 C CA . ALA A 1 273 ? -7.090 7.490 -0.704 1.00 97.38 273 ALA A CA 1
ATOM 2092 C C . ALA A 1 273 ? -7.970 6.734 0.304 1.00 97.38 273 ALA A C 1
ATOM 2094 O O . ALA A 1 273 ? -9.180 6.961 0.381 1.00 97.38 273 ALA A O 1
ATOM 2095 N N . THR A 1 274 ? -7.352 5.888 1.132 1.00 97.81 274 THR A N 1
ATOM 2096 C CA . THR A 1 274 ? -8.053 5.096 2.150 1.00 97.81 274 THR A CA 1
ATOM 2097 C C . THR A 1 274 ? -8.674 5.982 3.222 1.00 97.81 274 THR A C 1
ATOM 2099 O O . THR A 1 274 ? -9.856 5.836 3.523 1.00 97.81 274 THR A O 1
ATOM 2102 N N . THR A 1 275 ? -7.919 6.931 3.781 1.00 95.06 275 THR A N 1
ATOM 2103 C CA . THR A 1 275 ? -8.441 7.841 4.814 1.00 95.06 275 THR A CA 1
ATOM 2104 C C . THR A 1 275 ? -9.587 8.709 4.297 1.00 95.06 275 THR A C 1
ATOM 2106 O O . THR A 1 275 ? -10.587 8.864 5.002 1.00 95.06 275 THR A O 1
ATOM 2109 N N . THR A 1 276 ? -9.500 9.217 3.064 1.00 96.25 276 THR A N 1
ATOM 2110 C CA . THR A 1 276 ? -10.597 9.958 2.424 1.00 96.25 276 THR A CA 1
ATOM 2111 C C . THR A 1 276 ? -11.845 9.088 2.267 1.00 96.25 276 THR A C 1
ATOM 2113 O O . THR A 1 276 ? -12.932 9.504 2.670 1.00 96.25 276 THR A O 1
ATOM 2116 N N . LEU A 1 277 ? -11.707 7.864 1.745 1.00 96.12 277 LEU A N 1
ATOM 2117 C CA . LEU A 1 277 ? -12.844 6.960 1.531 1.00 96.12 277 LEU A CA 1
ATOM 2118 C C . LEU A 1 277 ? -13.492 6.513 2.848 1.00 96.12 277 LEU A C 1
ATOM 2120 O O . LEU A 1 277 ? -14.720 6.537 2.971 1.00 96.12 277 LEU A O 1
ATOM 2124 N N . VAL A 1 278 ? -12.683 6.183 3.858 1.00 93.88 278 VAL A N 1
ATOM 2125 C CA . VAL A 1 278 ? -13.164 5.850 5.207 1.00 93.88 278 VAL A CA 1
ATOM 2126 C C . VAL A 1 278 ? -13.968 7.006 5.802 1.00 93.88 278 VAL A C 1
ATOM 2128 O O . VAL A 1 278 ? -15.059 6.775 6.314 1.00 93.88 278 VAL A O 1
ATOM 2131 N N . ARG A 1 279 ? -13.481 8.249 5.690 1.00 89.62 279 ARG A N 1
ATOM 2132 C CA . ARG A 1 279 ? -14.186 9.438 6.203 1.00 89.62 279 ARG A CA 1
ATOM 2133 C C . ARG A 1 279 ? -15.459 9.762 5.428 1.00 89.62 279 ARG A C 1
ATOM 2135 O O . ARG A 1 279 ? -16.429 10.191 6.032 1.00 89.62 279 ARG A O 1
ATOM 2142 N N . SER A 1 280 ? -15.472 9.546 4.113 1.00 87.94 280 SER A N 1
ATOM 2143 C CA . SER A 1 280 ? -16.651 9.810 3.271 1.00 87.94 280 SER A CA 1
ATOM 2144 C C . SER A 1 280 ? -17.814 8.834 3.496 1.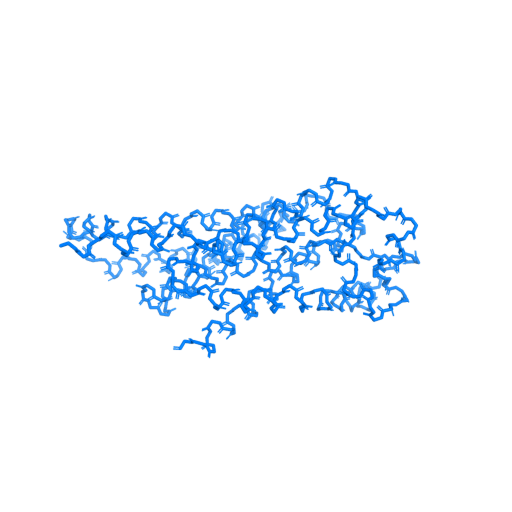00 87.94 280 SER A C 1
ATOM 2146 O O . SER A 1 280 ? -18.923 9.081 3.032 1.00 87.94 280 SER A O 1
ATOM 2148 N N . THR A 1 281 ? -17.555 7.719 4.183 1.00 81.12 281 THR A N 1
ATOM 2149 C CA . THR A 1 281 ? -18.523 6.643 4.451 1.00 81.12 281 THR A CA 1
ATOM 2150 C C . THR A 1 281 ? -18.756 6.417 5.950 1.00 81.12 281 THR A C 1
ATOM 2152 O O . THR A 1 281 ? -19.330 5.395 6.339 1.00 81.12 281 THR A O 1
ATOM 2155 N N . ALA A 1 282 ? -18.251 7.317 6.799 1.00 68.62 282 ALA A N 1
ATOM 2156 C CA . ALA A 1 282 ? -18.496 7.352 8.240 1.00 68.62 282 ALA A CA 1
ATOM 2157 C C . ALA A 1 282 ? -19.762 8.164 8.534 1.00 68.62 282 ALA A C 1
ATOM 2159 O O . ALA A 1 282 ? -20.540 7.696 9.392 1.00 68.62 282 ALA A O 1
#

Sequence (282 aa):
MNNDVTRVQSLRRAPIPLVVLLSIPVFLAGIHATTTEAIRTQLYFSLTDPLWYTAWTAAAVHGSWTHLEANMVAYLLATLTGYGIYTKWERERLMLLIFAVVLVTTPPVQSLIDYVVLNIHLNVVGPGAHTKGFSGVVGAFVGMLIASIGGYITHRTNTTIGNHAILTVFFLASIVLFAVYPPDGHVLIVTAVLLLIGFGITTYTIITELNIRDVNGIRNRISQAFDDVVLVYVSTVVALTLVYLSFPADPGAGETTANIIAHLTGIVYGFLATTTLVRSTA

Secondary structure (DSSP, 8-state):
--SHHHHHHTTS---HHHHHHHHHHHHHHHHHHHS-HHHHHHTSEESSS--TTHHHHHHH--S-HHHHHHHHHHHHHHHHHHHHHHHHTT-HHHHHHHHHHHHHHHHHHHHHHHIIIIIIIT----TT-EE-SSHHHHHHHHHHHHHHHHHHHHHHS-HHHHHHHHHHHHHHHHHHHHHHS---HHHHHHHHHHHHHHHHHHHHHHHHHS-TT-HHHHHHHHHHHHHHHHHHHHHHHHHHHHHHHHS-S---SHHHHHHHHHHHHHHHHHHHHHHHHHHHT-

pLDDT: mean 83.77, std 15.28, range [39.09, 98.5]

Mean predicted aligned error: 7.99 Å

Organism: NCBI:txid2841590

Foldseek 3Di:
DPPVVVVVVVPPDPPPLVVVLVVLLVQLVVCAVPDDPVRLLVLWADLVDGDQNSLQSQASGDPDPVQSVLLSVLSCLLLVLLCVLCVVVVNVVLSVVLLVCLNPPLSNLLSVQLNCPCCVPVVVDDPSDTGHHNLLSSLLSLLLLLLSLLLSCCVVDNNVLSVLSSLQLVLLLVVLVCVLPVDDPVVVVVSVVSNCVSVVVNVVVVVVPDPVVCPVVVVVVCVVCVSVVVSSVSSSVSSSVSSNVQQHSDCPDPNSVSSNSSSVSSNVVSNVSNNVSSVVVD